Protein AF-A0A2P2MMW3-F1 (afdb_monomer)

pLDDT: mean 78.51, std 12.95, range [31.91, 96.19]

Mean predicted aligned error: 15.0 Å

InterPro domains:
  IPR058055 PA-PLA1 [PTHR23509] (2-255)

Structure (mmCIF, N/CA/C/O backbone):
data_AF-A0A2P2MMW3-F1
#
_entry.id   AF-A0A2P2MMW3-F1
#
loop_
_atom_site.group_PDB
_atom_site.id
_atom_site.type_symbol
_atom_site.label_atom_id
_atom_site.label_alt_id
_atom_site.label_comp_id
_atom_site.label_asym_id
_atom_site.label_entity_id
_atom_site.label_seq_id
_atom_site.pdbx_PDB_ins_code
_atom_site.Cartn_x
_atom_site.Cartn_y
_atom_site.Cartn_z
_atom_site.occupancy
_atom_site.B_iso_or_equiv
_atom_site.auth_seq_id
_atom_site.auth_comp_id
_atom_site.auth_asym_id
_atom_site.auth_atom_id
_atom_site.pdbx_PDB_model_num
ATOM 1 N N . MET A 1 1 ? 0.013 -10.131 -0.055 1.00 76.31 1 MET A N 1
ATOM 2 C CA . MET A 1 1 ? -0.363 -11.092 1.008 1.00 76.31 1 MET A CA 1
ATOM 3 C C . MET A 1 1 ? -1.844 -11.392 0.864 1.00 76.31 1 MET A C 1
ATOM 5 O O . MET A 1 1 ? -2.566 -10.510 0.422 1.00 76.31 1 MET A O 1
ATOM 9 N N . GLN A 1 2 ? -2.296 -12.584 1.228 1.00 83.12 2 GLN A N 1
ATOM 10 C CA . GLN A 1 2 ? -3.714 -12.923 1.328 1.00 83.12 2 GLN A CA 1
ATOM 11 C C . GLN A 1 2 ? -4.023 -13.318 2.766 1.00 83.12 2 GLN A C 1
ATOM 13 O O . GLN A 1 2 ? -3.202 -13.947 3.435 1.00 83.12 2 GLN A O 1
ATOM 18 N N . VAL A 1 3 ? -5.201 -12.920 3.242 1.00 86.62 3 VAL A N 1
ATOM 19 C CA . VAL A 1 3 ? -5.679 -13.244 4.585 1.00 86.62 3 VAL A CA 1
ATOM 20 C C . VAL A 1 3 ? -6.773 -14.298 4.472 1.00 86.62 3 VAL A C 1
ATOM 22 O O . VAL A 1 3 ? -7.822 -14.054 3.882 1.00 86.62 3 VAL A O 1
ATOM 25 N N . ASP A 1 4 ? -6.534 -15.468 5.055 1.00 85.94 4 ASP A N 1
ATOM 26 C CA . ASP A 1 4 ? -7.568 -16.467 5.306 1.00 85.94 4 ASP A CA 1
ATOM 27 C C . ASP A 1 4 ? -8.189 -16.170 6.675 1.00 85.94 4 ASP A C 1
ATOM 29 O O . ASP A 1 4 ? -7.574 -16.397 7.72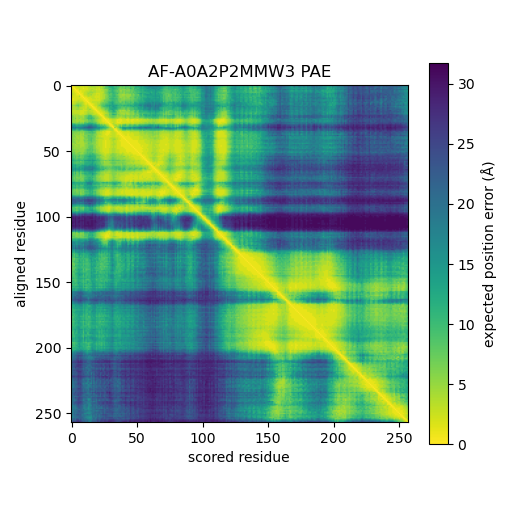0 1.00 85.94 4 ASP A O 1
ATOM 33 N N . LEU A 1 5 ? -9.405 -15.622 6.665 1.00 83.50 5 LEU A N 1
ATOM 34 C CA . LEU A 1 5 ? -10.135 -15.253 7.879 1.00 83.50 5 LEU A CA 1
ATOM 35 C C . LEU A 1 5 ? -10.601 -16.473 8.685 1.00 83.50 5 LEU A C 1
ATOM 37 O O . LEU A 1 5 ? -10.746 -16.370 9.902 1.00 83.50 5 LEU A O 1
ATOM 41 N N . VAL A 1 6 ? -10.807 -17.621 8.030 1.00 85.81 6 VAL A N 1
ATOM 42 C CA . VAL A 1 6 ? -11.245 -18.862 8.686 1.00 85.81 6 VAL A CA 1
ATOM 43 C C . VAL A 1 6 ? -10.070 -19.484 9.430 1.00 85.81 6 VAL A C 1
ATOM 45 O O . VAL A 1 6 ? -10.182 -19.806 10.611 1.00 85.81 6 VAL A O 1
ATOM 48 N N . LYS A 1 7 ? -8.913 -19.589 8.767 1.00 85.62 7 LYS A N 1
ATOM 49 C CA . LYS A 1 7 ? -7.673 -20.098 9.379 1.00 85.62 7 LYS A CA 1
ATOM 50 C C . LYS A 1 7 ? -6.944 -19.057 10.223 1.00 85.62 7 LYS A C 1
ATOM 52 O O . LYS A 1 7 ? -6.003 -19.407 10.926 1.00 85.62 7 LYS A O 1
ATOM 57 N N . ARG A 1 8 ? -7.363 -17.791 10.149 1.00 85.75 8 ARG A N 1
ATOM 58 C CA . ARG A 1 8 ? -6.738 -16.637 10.812 1.00 85.75 8 ARG A CA 1
ATOM 59 C C . ARG A 1 8 ? -5.249 -16.519 10.501 1.00 85.75 8 ARG A C 1
ATOM 61 O O . ARG A 1 8 ? -4.439 -16.227 11.381 1.00 85.75 8 ARG A O 1
ATOM 68 N N . HIS A 1 9 ? -4.886 -16.716 9.239 1.00 88.12 9 HIS A N 1
ATOM 69 C CA . HIS A 1 9 ? -3.505 -16.628 8.776 1.00 88.12 9 HIS A CA 1
ATOM 70 C C . HIS A 1 9 ? -3.385 -15.675 7.592 1.00 88.12 9 HIS A C 1
ATOM 72 O O . HIS A 1 9 ? -4.220 -15.653 6.693 1.00 88.12 9 HIS A O 1
ATOM 78 N N . CYS A 1 10 ? -2.313 -14.895 7.603 1.00 87.88 10 CYS A N 1
ATOM 79 C CA . CYS A 1 10 ? -1.875 -14.037 6.522 1.00 87.88 10 CYS A CA 1
ATOM 80 C C . CYS A 1 10 ? -0.640 -14.676 5.889 1.00 87.88 10 CYS A C 1
ATOM 82 O O . CYS A 1 10 ? 0.339 -14.942 6.587 1.00 87.88 10 CYS A O 1
ATOM 84 N N . PHE A 1 11 ? -0.683 -14.938 4.589 1.00 88.81 11 PHE A N 1
ATOM 85 C CA . PHE A 1 11 ? 0.401 -15.603 3.871 1.00 88.81 11 PHE A CA 1
ATOM 86 C C . PHE A 1 11 ? 0.762 -14.850 2.586 1.00 88.81 11 PHE A C 1
ATOM 88 O O . PHE A 1 11 ? -0.089 -14.174 1.990 1.00 88.81 11 PHE A O 1
ATOM 95 N N . PRO A 1 12 ? 2.031 -14.894 2.160 1.00 85.88 12 PRO A N 1
ATOM 96 C CA . PRO A 1 12 ? 2.439 -14.289 0.904 1.00 85.88 12 PRO A CA 1
ATOM 97 C C . PRO A 1 12 ? 1.925 -15.125 -0.273 1.00 85.88 12 PRO A C 1
ATOM 99 O O . PRO A 1 12 ? 1.955 -16.349 -0.245 1.00 85.88 12 PRO A O 1
ATOM 102 N N . VAL A 1 13 ? 1.397 -14.444 -1.293 1.00 84.56 13 VAL A N 1
ATOM 103 C CA . VAL A 1 13 ? 0.823 -15.084 -2.494 1.00 84.56 13 VAL A CA 1
ATOM 104 C C . VAL A 1 13 ? 1.832 -15.100 -3.635 1.00 84.56 13 VAL A C 1
ATOM 106 O O . VAL A 1 13 ? 1.921 -16.070 -4.374 1.00 84.56 13 VAL A O 1
ATOM 109 N N . TYR A 1 14 ? 2.594 -14.015 -3.769 1.00 76.94 14 TYR A N 1
ATOM 110 C CA . TYR A 1 14 ? 3.472 -13.780 -4.915 1.00 76.94 14 TYR A CA 1
ATOM 111 C C . TYR A 1 14 ? 4.954 -14.032 -4.610 1.00 76.94 14 TYR A C 1
ATOM 113 O O . TYR A 1 14 ? 5.784 -13.927 -5.502 1.00 76.94 14 TYR A O 1
ATOM 121 N N . TRP A 1 15 ? 5.303 -14.346 -3.360 1.00 83.56 15 TRP A N 1
ATOM 122 C CA . TRP A 1 15 ? 6.671 -14.656 -2.948 1.00 83.56 15 TRP A CA 1
ATOM 123 C C . TRP A 1 15 ? 6.675 -15.696 -1.830 1.00 83.56 15 TRP A C 1
ATOM 125 O O . TRP A 1 15 ? 5.683 -15.873 -1.124 1.00 83.56 15 TRP A O 1
ATOM 135 N N . SER A 1 16 ? 7.805 -16.372 -1.645 1.00 84.62 16 SER A N 1
ATOM 136 C CA . SER A 1 16 ? 8.001 -17.284 -0.519 1.00 84.62 16 SER A CA 1
ATOM 137 C C . SER A 1 16 ? 8.209 -16.494 0.770 1.00 84.62 16 SER A C 1
ATOM 139 O O . SER A 1 16 ? 9.047 -15.596 0.831 1.00 84.62 16 SER A O 1
ATOM 141 N N . GLY A 1 17 ? 7.476 -16.836 1.823 1.00 84.69 17 GLY A N 1
ATOM 142 C CA . GLY A 1 17 ? 7.645 -16.223 3.135 1.00 84.69 17 GLY A CA 1
ATOM 143 C C . GLY A 1 17 ? 6.769 -16.883 4.190 1.00 84.69 17 GLY A C 1
ATOM 144 O O . GLY A 1 17 ? 5.954 -17.752 3.887 1.00 84.69 17 GLY A O 1
ATOM 145 N N . GLU A 1 18 ? 6.962 -16.480 5.441 1.00 85.62 18 GLU A N 1
ATOM 146 C CA . GLU A 1 18 ? 6.281 -17.094 6.577 1.00 85.62 18 GLU A CA 1
ATOM 147 C C . GLU A 1 18 ? 4.809 -16.683 6.682 1.00 85.62 18 GLU A C 1
ATOM 149 O O . GLU A 1 18 ? 4.434 -15.526 6.460 1.00 85.62 18 GLU A O 1
ATOM 154 N N . ASN A 1 19 ? 3.986 -17.638 7.117 1.00 86.00 19 ASN A N 1
ATOM 155 C CA . ASN A 1 19 ? 2.599 -17.386 7.477 1.00 86.00 19 ASN A CA 1
ATOM 156 C C . ASN A 1 19 ? 2.555 -16.656 8.818 1.00 86.00 19 ASN A C 1
ATOM 158 O O . ASN A 1 19 ? 3.035 -17.155 9.834 1.00 86.00 19 ASN A O 1
ATOM 162 N N . ARG A 1 20 ? 1.932 -15.481 8.834 1.00 85.00 20 ARG A N 1
ATOM 163 C CA . ARG A 1 20 ? 1.721 -14.693 10.047 1.00 85.00 20 ARG A CA 1
ATOM 164 C C . ARG A 1 20 ? 0.314 -14.917 10.570 1.00 85.00 20 ARG A C 1
ATOM 166 O O . ARG A 1 20 ? -0.636 -15.031 9.798 1.00 85.00 20 ARG A O 1
ATOM 173 N N . ARG A 1 21 ? 0.149 -14.935 11.891 1.00 82.25 21 ARG A N 1
ATOM 174 C CA . ARG A 1 21 ? -1.182 -14.987 12.501 1.00 82.25 21 ARG A CA 1
ATOM 175 C C . ARG A 1 21 ? -1.923 -13.672 12.259 1.00 82.25 21 ARG A C 1
ATOM 177 O O . ARG A 1 21 ? -1.394 -12.602 12.545 1.00 82.25 21 ARG A O 1
ATOM 184 N N . ALA A 1 22 ? -3.151 -13.765 11.762 1.00 82.44 22 ALA A N 1
ATOM 185 C CA . ALA A 1 22 ? -4.086 -12.653 11.726 1.00 82.44 22 ALA A CA 1
ATOM 186 C C . ALA A 1 22 ? -4.791 -12.564 13.087 1.00 82.44 22 ALA A C 1
ATOM 188 O O . ALA A 1 22 ? -5.312 -13.559 13.597 1.00 82.44 22 ALA A O 1
ATOM 189 N N . LEU A 1 23 ? -4.779 -11.378 13.691 1.00 76.69 23 LEU A N 1
ATOM 190 C CA . LEU A 1 23 ? -5.406 -11.106 14.984 1.00 76.69 23 LEU A CA 1
ATOM 191 C C . LEU A 1 23 ? -6.555 -10.121 14.806 1.00 76.69 23 LEU A C 1
ATOM 193 O O . LEU A 1 23 ? -6.510 -9.242 13.945 1.00 76.69 23 LEU A O 1
ATOM 197 N N . ARG A 1 24 ? -7.580 -10.254 15.647 1.00 78.19 24 ARG A N 1
ATOM 198 C CA . ARG A 1 24 ? -8.745 -9.375 15.622 1.00 78.19 24 ARG A CA 1
ATOM 199 C C . ARG A 1 24 ? -8.529 -8.180 16.555 1.00 78.19 24 ARG A C 1
ATOM 201 O O . ARG A 1 24 ? -8.594 -8.316 17.773 1.00 78.19 24 ARG A O 1
ATOM 208 N N . GLY A 1 25 ? -8.252 -7.006 15.990 1.00 80.06 25 GLY A N 1
ATOM 209 C CA . GLY A 1 25 ? -7.980 -5.776 16.744 1.00 80.06 25 GLY A CA 1
ATOM 210 C C . GLY A 1 25 ? -9.248 -5.043 17.188 1.00 80.06 25 GLY A C 1
ATOM 211 O O . GLY A 1 25 ? -9.609 -4.040 16.587 1.00 80.06 25 GLY A O 1
ATOM 212 N N . HIS A 1 26 ? -9.942 -5.533 18.219 1.00 82.94 26 HIS A N 1
ATOM 213 C CA . HIS A 1 26 ? -11.124 -4.837 18.762 1.00 82.94 26 HIS A CA 1
ATOM 214 C C . HIS A 1 26 ? -10.823 -3.914 19.941 1.00 82.94 26 HIS A C 1
ATOM 216 O O . HIS A 1 26 ? -11.545 -2.945 20.156 1.00 82.94 26 HIS A O 1
ATOM 222 N N . TRP A 1 27 ? -9.786 -4.228 20.715 1.00 87.06 27 TRP A N 1
ATOM 223 C CA . TRP A 1 27 ? -9.385 -3.473 21.895 1.00 87.06 27 TRP A CA 1
ATOM 224 C C . TRP A 1 27 ? -7.913 -3.111 21.793 1.00 87.06 27 TRP A C 1
ATOM 226 O O . TRP A 1 27 ? -7.081 -3.958 21.463 1.00 87.06 27 TRP A O 1
ATOM 236 N N . PHE A 1 28 ? -7.606 -1.855 22.093 1.00 86.56 28 PHE A N 1
ATOM 237 C CA . PHE A 1 28 ? -6.275 -1.284 21.966 1.00 86.56 28 PHE A CA 1
ATOM 238 C C . PHE A 1 28 ? -5.815 -0.697 23.295 1.00 86.56 28 PHE A C 1
ATOM 240 O O . PHE A 1 28 ? -6.609 -0.127 24.043 1.00 86.56 28 PHE A O 1
ATOM 247 N N . ALA A 1 29 ? -4.520 -0.813 23.562 1.00 86.00 29 ALA A N 1
ATOM 248 C CA . ALA A 1 29 ? -3.841 -0.233 24.709 1.00 86.00 29 ALA A CA 1
ATOM 249 C C . ALA A 1 29 ? -2.927 0.909 24.261 1.00 86.00 29 ALA A C 1
ATOM 251 O O . ALA A 1 29 ? -2.154 0.759 23.312 1.00 86.00 29 ALA A O 1
ATOM 252 N N . ARG A 1 30 ? -2.987 2.039 24.968 1.00 82.38 30 ARG A N 1
ATOM 253 C CA . ARG A 1 30 ? -2.123 3.195 24.717 1.00 82.38 30 ARG A CA 1
ATOM 254 C C . ARG A 1 30 ? -0.765 2.989 25.389 1.00 82.38 30 ARG A C 1
ATOM 256 O O . ARG A 1 30 ? -0.657 3.129 26.606 1.00 82.38 30 ARG A O 1
ATOM 263 N N . LYS A 1 31 ? 0.275 2.666 24.616 1.00 73.75 31 LYS A N 1
ATOM 264 C CA . LYS A 1 31 ? 1.637 2.438 25.134 1.00 73.75 31 LYS A CA 1
ATOM 265 C C . LYS A 1 31 ? 2.544 3.614 24.763 1.00 73.75 31 LYS A C 1
ATOM 267 O O . LYS A 1 31 ? 2.679 3.937 23.594 1.00 73.75 31 LYS A O 1
ATOM 272 N N . GLY A 1 32 ? 3.192 4.241 25.749 1.00 61.97 32 GLY A N 1
ATOM 273 C CA . GLY A 1 32 ? 4.300 5.178 25.495 1.00 61.97 32 GLY A CA 1
ATOM 274 C C . GLY A 1 32 ? 3.942 6.512 24.821 1.00 61.97 32 GLY A C 1
ATOM 275 O O . GLY A 1 32 ? 4.828 7.148 24.267 1.00 61.97 32 GLY A O 1
ATOM 276 N N . GLY A 1 33 ? 2.684 6.962 24.875 1.00 67.12 33 GLY A N 1
ATOM 277 C CA . GLY A 1 33 ? 2.304 8.312 24.440 1.00 67.12 33 GLY A CA 1
ATOM 278 C C . GLY A 1 33 ? 1.249 8.343 23.340 1.00 67.12 33 GLY A C 1
ATOM 279 O O . GLY A 1 33 ? 0.107 8.683 23.637 1.00 67.12 33 GLY A O 1
ATOM 280 N N . LEU A 1 34 ? 1.589 8.037 22.088 1.00 61.84 34 LEU A N 1
ATOM 281 C CA . LEU A 1 34 ? 0.679 8.221 20.939 1.00 61.84 34 LEU A CA 1
ATOM 282 C C . LEU A 1 34 ? 0.161 6.910 20.330 1.00 61.84 34 LEU A C 1
ATOM 284 O O . LEU A 1 34 ? -0.918 6.917 19.739 1.00 61.84 34 LEU A O 1
ATOM 288 N N . ASP A 1 35 ? 0.851 5.792 20.550 1.00 75.19 35 ASP A N 1
ATOM 289 C CA . ASP A 1 35 ? 0.557 4.555 19.828 1.00 75.19 35 ASP A CA 1
ATOM 290 C C . ASP A 1 35 ? -0.510 3.706 20.525 1.00 75.19 35 ASP A C 1
ATOM 292 O O . ASP A 1 35 ? -0.423 3.376 21.716 1.00 75.19 35 ASP A O 1
ATOM 296 N N . TRP A 1 36 ? -1.519 3.321 19.743 1.00 80.25 36 TRP A N 1
ATOM 297 C CA . TRP A 1 36 ? -2.546 2.358 20.120 1.00 80.25 36 TRP A CA 1
ATOM 298 C C . TRP A 1 36 ? -2.170 0.986 19.576 1.00 80.25 36 TRP A C 1
ATOM 300 O O . TRP A 1 36 ? -2.205 0.754 18.370 1.00 80.25 36 TRP A O 1
ATOM 310 N N . LEU A 1 37 ? -1.824 0.063 20.471 1.00 82.56 37 LEU A N 1
ATOM 311 C CA . LEU A 1 37 ? -1.445 -1.297 20.096 1.00 82.56 37 LEU A CA 1
ATOM 312 C C . LEU A 1 37 ? -2.597 -2.265 20.371 1.00 82.56 37 LEU A C 1
ATOM 314 O O . LEU A 1 37 ? -3.195 -2.187 21.449 1.00 82.56 37 LEU A O 1
ATOM 318 N N . PRO A 1 38 ? -2.919 -3.180 19.438 1.00 85.94 38 PRO A N 1
ATOM 319 C CA . PRO A 1 38 ? -3.959 -4.171 19.668 1.00 85.94 38 PRO A CA 1
ATOM 320 C C . PRO A 1 38 ? -3.576 -5.063 20.852 1.00 85.94 38 PRO A C 1
ATOM 322 O O . PRO A 1 38 ? -2.436 -5.522 20.969 1.00 85.94 38 PRO A O 1
ATOM 325 N N . LEU A 1 39 ? -4.536 -5.300 21.742 1.00 84.50 39 LEU A N 1
ATOM 326 C CA . LEU A 1 39 ? -4.364 -6.219 22.860 1.00 84.50 39 LEU A CA 1
ATOM 327 C C . LEU A 1 39 ? -4.279 -7.670 22.381 1.00 84.50 39 LEU A C 1
ATOM 329 O O . LEU A 1 39 ? -4.722 -8.023 21.286 1.00 84.50 39 LEU A O 1
ATOM 333 N N . ARG A 1 40 ? -3.753 -8.534 23.256 1.00 85.62 40 ARG A N 1
ATOM 334 C CA . ARG A 1 40 ? -3.870 -9.982 23.069 1.00 85.62 40 ARG A CA 1
ATOM 335 C C . ARG A 1 40 ? -5.347 -10.374 22.999 1.00 85.62 40 ARG A C 1
ATOM 337 O O . ARG A 1 40 ? -6.177 -9.834 23.727 1.00 85.62 40 ARG A O 1
ATOM 344 N N . GLU A 1 41 ? -5.650 -11.311 22.108 1.00 85.12 41 GLU A N 1
ATOM 345 C CA . GLU A 1 41 ? -7.023 -11.689 21.762 1.00 85.12 41 GLU A CA 1
ATOM 346 C C . GLU A 1 41 ? -7.811 -12.240 22.961 1.00 85.12 41 GLU A C 1
ATOM 348 O O . GLU A 1 41 ? -8.964 -11.875 23.141 1.00 85.12 41 GLU A O 1
ATOM 353 N N . ASP A 1 42 ? -7.171 -13.010 23.843 1.00 86.25 42 ASP A N 1
ATOM 354 C CA . ASP A 1 42 ? -7.777 -13.539 25.074 1.00 86.25 42 ASP A CA 1
ATOM 355 C C . ASP A 1 42 ? -8.206 -12.439 26.056 1.00 86.25 42 ASP A C 1
ATOM 357 O O . ASP A 1 42 ? -9.260 -12.530 26.685 1.00 86.25 42 ASP A O 1
ATOM 361 N N . VAL A 1 43 ? -7.408 -11.376 26.174 1.00 88.75 43 VAL A N 1
ATOM 362 C CA . VAL A 1 43 ? -7.752 -10.199 26.981 1.00 88.75 43 VAL A CA 1
ATOM 363 C C . VAL A 1 43 ? -8.844 -9.385 26.285 1.00 88.75 43 VAL A C 1
ATOM 365 O O . VAL A 1 43 ? -9.821 -8.983 26.916 1.00 88.75 43 VAL A O 1
ATOM 368 N N . ALA A 1 44 ? -8.710 -9.165 24.975 1.00 89.00 44 ALA A N 1
ATOM 369 C CA . ALA A 1 44 ? -9.667 -8.397 24.184 1.00 89.00 44 ALA A CA 1
ATOM 370 C C . ALA A 1 44 ? -11.067 -9.039 24.150 1.00 89.00 44 ALA A C 1
ATOM 372 O O . ALA A 1 44 ? -12.060 -8.320 24.194 1.00 89.00 44 ALA A O 1
ATOM 373 N N . GLU A 1 45 ? -11.172 -10.370 24.101 1.00 89.44 45 GLU A N 1
ATOM 374 C CA . GLU A 1 45 ? -12.451 -11.097 24.121 1.00 89.44 45 GLU A CA 1
ATOM 375 C C . GLU A 1 45 ? -13.177 -10.973 25.466 1.00 89.44 45 GLU A C 1
ATOM 377 O O . GLU A 1 45 ? -14.399 -10.797 25.504 1.00 89.44 45 GLU A O 1
ATOM 382 N N . GLN A 1 46 ? -12.435 -10.999 26.575 1.00 91.62 46 GLN A N 1
ATOM 383 C CA . GLN A 1 46 ? -13.002 -10.786 27.909 1.00 91.62 46 GLN A CA 1
ATOM 384 C C . GLN A 1 46 ? -13.509 -9.351 28.076 1.00 91.62 46 GLN A C 1
ATOM 386 O O . GLN A 1 46 ? -14.633 -9.141 28.537 1.00 91.62 46 GLN A O 1
ATOM 391 N N . LEU A 1 47 ? -12.725 -8.367 27.623 1.00 89.88 47 LEU A N 1
ATOM 392 C CA . LEU A 1 47 ? -13.139 -6.962 27.585 1.00 89.88 47 LEU A CA 1
ATOM 393 C C . LEU A 1 47 ? -14.366 -6.745 26.689 1.00 89.88 47 LEU A C 1
ATOM 395 O O . LEU A 1 47 ? -15.271 -5.997 27.049 1.00 89.88 47 LEU A O 1
ATOM 399 N N . GLU A 1 48 ? -14.436 -7.423 25.543 1.00 89.69 48 GLU A N 1
ATOM 400 C CA . GLU A 1 48 ? -15.581 -7.338 24.634 1.00 89.69 48 GLU A CA 1
ATOM 401 C C . GLU A 1 48 ? -16.846 -7.954 25.243 1.00 89.69 48 GLU A C 1
ATOM 403 O O . GLU A 1 48 ? -17.931 -7.388 25.117 1.00 89.69 48 GLU A O 1
ATOM 408 N N . THR A 1 49 ? -16.720 -9.084 25.939 1.00 90.69 49 THR A N 1
ATOM 409 C CA . THR A 1 49 ? -17.841 -9.736 26.636 1.00 90.69 49 THR A CA 1
ATOM 410 C C . THR A 1 49 ? -18.400 -8.828 27.726 1.00 90.69 49 THR A C 1
ATOM 412 O O . THR A 1 49 ? -19.605 -8.580 27.795 1.00 90.69 49 THR A O 1
ATOM 415 N N . ALA A 1 50 ? -17.507 -8.264 28.533 1.00 89.38 50 ALA A N 1
ATOM 416 C CA . ALA A 1 50 ? -17.835 -7.279 29.544 1.00 89.38 50 ALA A CA 1
ATOM 417 C C . ALA A 1 50 ? -18.543 -6.047 28.977 1.00 89.38 50 ALA A C 1
ATOM 419 O O . ALA A 1 50 ? -19.584 -5.622 29.484 1.00 89.38 50 ALA A O 1
ATOM 420 N N . TYR A 1 51 ? -17.998 -5.499 27.897 1.00 86.31 51 TYR A N 1
ATOM 421 C CA . TYR A 1 51 ? -18.559 -4.344 27.221 1.00 86.31 51 TYR A CA 1
ATOM 422 C C . TYR A 1 51 ? -19.970 -4.620 26.695 1.00 86.31 51 TYR A C 1
ATOM 424 O O . TYR A 1 51 ? -20.888 -3.852 26.966 1.00 86.31 51 TYR A O 1
ATOM 432 N N . ARG A 1 52 ? -20.183 -5.761 26.032 1.00 88.06 52 ARG A N 1
ATOM 433 C CA . ARG A 1 52 ? -21.513 -6.177 25.554 1.00 88.06 52 ARG A CA 1
ATOM 434 C C . ARG A 1 52 ? -22.518 -6.386 26.684 1.00 88.06 52 ARG A C 1
ATOM 436 O O . ARG A 1 52 ? -23.709 -6.205 26.470 1.00 88.06 52 ARG A O 1
ATOM 443 N N . SER A 1 53 ? -22.044 -6.739 27.879 1.00 88.88 53 SER A N 1
ATOM 444 C CA . SER A 1 53 ? -22.875 -6.844 29.084 1.00 88.88 53 SER A CA 1
ATOM 445 C C . SER A 1 53 ? -23.156 -5.502 29.776 1.00 88.88 53 SER A C 1
ATOM 447 O O . SER A 1 53 ? -23.777 -5.491 30.838 1.00 88.88 53 SER A O 1
ATOM 449 N N . GLN A 1 54 ? -22.696 -4.387 29.194 1.00 86.50 54 GLN A N 1
ATOM 450 C CA . GLN A 1 54 ? -22.847 -3.029 29.720 1.00 86.50 54 GLN A CA 1
ATOM 451 C C . GLN A 1 54 ? -22.296 -2.881 31.146 1.00 86.50 54 GLN A C 1
ATOM 453 O O . GLN A 1 54 ? -22.942 -2.352 32.052 1.00 86.50 54 GLN A O 1
ATOM 458 N N . VAL A 1 55 ? -21.075 -3.380 31.358 1.00 86.31 55 VAL A N 1
ATOM 459 C CA . VAL A 1 55 ? -20.435 -3.465 32.681 1.00 86.31 55 VAL A CA 1
ATOM 460 C C . VAL A 1 55 ? -20.373 -2.134 33.445 1.00 86.31 55 VAL A C 1
ATOM 462 O O . VAL A 1 55 ? -20.419 -2.133 34.674 1.00 86.31 55 VAL A O 1
ATOM 465 N N . TRP A 1 56 ? -20.355 -0.993 32.750 1.00 84.06 56 TRP A N 1
ATOM 466 C CA . TRP A 1 56 ? -20.387 0.349 33.350 1.00 84.06 56 TRP A CA 1
ATOM 467 C C . TRP A 1 56 ? -21.670 0.650 34.150 1.00 84.06 56 TRP A C 1
ATOM 469 O O . TRP A 1 56 ? -21.676 1.555 34.985 1.00 84.06 56 TRP A O 1
ATOM 479 N N . HIS A 1 57 ? -22.746 -0.127 33.988 1.00 84.06 57 HIS A N 1
ATOM 480 C CA . HIS A 1 57 ? -23.923 -0.036 34.862 1.00 84.06 57 HIS A CA 1
ATOM 481 C C . HIS A 1 57 ? -23.705 -0.656 36.252 1.00 84.06 57 HIS A C 1
ATOM 483 O O . HIS A 1 57 ? -24.510 -0.438 37.151 1.00 84.06 57 HIS A O 1
ATOM 489 N N . ARG A 1 58 ? -22.615 -1.408 36.458 1.00 85.50 58 ARG A N 1
ATOM 490 C CA . ARG A 1 58 ? -22.286 -2.103 37.717 1.00 85.50 58 ARG A CA 1
ATOM 491 C C . ARG A 1 58 ? -21.097 -1.466 38.447 1.00 85.50 58 ARG A C 1
ATOM 493 O O . ARG A 1 58 ? -20.342 -2.161 39.125 1.00 85.50 58 ARG A O 1
ATOM 500 N N . ARG A 1 59 ? -20.888 -0.158 38.269 1.00 85.69 59 ARG A N 1
ATOM 501 C CA . ARG A 1 59 ? -19.790 0.588 38.904 1.00 85.69 59 ARG A CA 1
ATOM 502 C C . ARG A 1 59 ? -19.955 0.620 40.423 1.00 85.69 59 ARG A C 1
ATOM 504 O O . ARG A 1 59 ? -21.048 0.843 40.938 1.00 85.69 59 ARG A O 1
ATOM 511 N N . THR A 1 60 ? -18.848 0.424 41.127 1.00 86.50 60 THR A N 1
ATOM 512 C CA . THR A 1 60 ? -18.756 0.510 42.587 1.00 86.50 60 THR A CA 1
ATOM 513 C C . THR A 1 60 ? -17.463 1.221 42.978 1.00 86.50 60 THR A C 1
ATOM 515 O O . THR A 1 60 ? -16.570 1.416 42.149 1.00 86.50 60 THR A O 1
ATOM 518 N N . PHE A 1 61 ? -17.344 1.637 44.240 1.00 85.38 61 PHE A N 1
ATOM 519 C CA . PHE A 1 61 ? -16.074 2.151 44.748 1.00 85.38 61 PHE A CA 1
ATOM 520 C C . PHE A 1 61 ? -15.051 1.019 44.838 1.00 85.38 61 PHE A C 1
ATOM 522 O O . PHE A 1 61 ? -15.242 0.044 45.565 1.00 85.38 61 PHE A O 1
ATOM 529 N N . GLN A 1 62 ? -13.971 1.159 44.076 1.00 83.00 62 GLN A N 1
ATOM 530 C CA . GLN A 1 62 ? -12.858 0.220 44.058 1.00 83.00 62 GLN A CA 1
ATOM 531 C C . GLN A 1 62 ? -11.849 0.548 45.160 1.00 83.00 62 GLN A C 1
ATOM 533 O O . GLN A 1 62 ? -11.789 1.672 45.657 1.00 83.00 62 GLN A O 1
ATOM 538 N N . GLN A 1 63 ? -10.985 -0.415 45.492 1.00 74.62 63 GLN A N 1
ATOM 539 C CA . GLN A 1 63 ? -9.883 -0.212 46.448 1.00 74.62 63 GLN A CA 1
ATOM 540 C C . GLN A 1 63 ? -8.909 0.896 46.009 1.00 74.62 63 GLN A C 1
ATOM 542 O O . GLN A 1 63 ? -8.250 1.506 46.842 1.00 74.62 63 GLN A O 1
ATOM 547 N N . SER A 1 64 ? -8.856 1.192 44.707 1.00 67.44 64 SER A N 1
ATOM 548 C CA . SER A 1 64 ? -8.099 2.309 44.134 1.00 67.44 64 SER A CA 1
ATOM 549 C C . SER A 1 64 ? -8.708 3.692 44.412 1.00 67.44 64 SER A C 1
ATOM 551 O O . SER A 1 64 ? -8.121 4.696 44.022 1.00 67.44 64 SER A O 1
ATOM 553 N N . GLY A 1 65 ? -9.888 3.769 45.039 1.00 76.25 65 GLY A N 1
ATOM 554 C CA . GLY A 1 65 ? -10.629 5.013 45.274 1.00 76.25 65 GLY A CA 1
ATOM 555 C C . GLY A 1 65 ? -11.446 5.499 44.071 1.00 76.25 65 GLY A C 1
ATOM 556 O O . GLY A 1 65 ? -12.170 6.486 44.182 1.00 76.25 65 GLY A O 1
ATOM 557 N N . LEU A 1 66 ? -11.369 4.806 42.931 1.00 77.69 66 LEU A N 1
ATOM 558 C CA . LEU A 1 66 ? -12.133 5.134 41.729 1.00 77.69 66 LEU A CA 1
ATOM 559 C C . LEU A 1 66 ? -13.535 4.518 41.777 1.00 77.69 66 LEU A C 1
ATOM 561 O O . LEU A 1 66 ? -13.705 3.359 42.163 1.00 77.69 66 LEU A O 1
ATOM 565 N N . PHE A 1 67 ? -14.533 5.273 41.318 1.00 81.75 67 PHE A N 1
ATOM 566 C CA . PHE A 1 67 ? -15.870 4.746 41.055 1.00 81.75 67 PHE A CA 1
ATOM 567 C C . PHE A 1 67 ? -15.891 4.100 39.666 1.00 81.75 67 PHE A C 1
ATOM 569 O O . PHE A 1 67 ? -15.994 4.779 38.644 1.00 81.75 67 PHE A O 1
ATOM 576 N N . ALA A 1 68 ? -15.713 2.781 39.624 1.00 86.12 68 ALA A N 1
ATOM 577 C CA . ALA A 1 68 ? -15.500 2.036 38.389 1.00 86.12 68 ALA A CA 1
ATOM 578 C C . ALA A 1 68 ? -16.059 0.614 38.492 1.00 86.12 68 ALA A C 1
ATOM 580 O O . ALA A 1 68 ? -16.222 0.064 39.582 1.00 86.12 68 ALA A O 1
ATOM 581 N N . ALA A 1 69 ? -16.336 -0.004 37.346 1.00 88.38 69 ALA A N 1
ATOM 582 C CA . ALA A 1 69 ? -16.679 -1.416 37.290 1.00 88.38 69 ALA A CA 1
ATOM 583 C C . ALA A 1 69 ? -15.391 -2.208 37.055 1.00 88.38 69 ALA A C 1
ATOM 585 O O . ALA A 1 69 ? -14.700 -1.984 36.057 1.00 88.38 69 ALA A O 1
ATOM 586 N N . ARG A 1 70 ? -15.050 -3.089 38.000 1.00 88.00 70 ARG A N 1
ATOM 587 C CA . ARG A 1 70 ? -13.859 -3.942 37.937 1.00 88.00 70 ARG A CA 1
ATOM 588 C C . ARG A 1 70 ? -14.184 -5.276 37.290 1.00 88.00 70 ARG A C 1
ATOM 590 O O . ARG A 1 70 ? -15.216 -5.877 37.576 1.00 88.00 70 ARG A O 1
ATOM 597 N N . ILE A 1 71 ? -13.263 -5.736 36.452 1.00 89.56 71 ILE A N 1
ATOM 598 C CA . ILE A 1 71 ? -13.311 -7.053 35.825 1.00 89.56 71 ILE A CA 1
ATOM 599 C C . ILE A 1 71 ? -11.951 -7.689 35.972 1.00 89.56 71 ILE A C 1
ATOM 601 O O . ILE A 1 71 ? -10.978 -7.202 35.399 1.00 89.56 71 ILE A O 1
ATOM 605 N N . ASP A 1 72 ? -11.898 -8.775 36.725 1.00 89.56 72 ASP A N 1
ATOM 606 C CA . ASP A 1 72 ? -10.697 -9.584 36.825 1.00 89.56 72 ASP A CA 1
ATOM 607 C C . ASP A 1 72 ? -10.545 -10.400 35.542 1.00 89.56 72 ASP A C 1
ATOM 609 O O . ASP A 1 72 ? -11.445 -11.140 35.135 1.00 89.56 72 ASP A O 1
ATOM 613 N N . LEU A 1 73 ? -9.415 -10.206 34.873 1.00 87.25 73 LEU A N 1
ATOM 614 C CA . LEU A 1 73 ? -9.113 -10.840 33.604 1.00 87.25 73 LEU A CA 1
ATOM 615 C C . LEU A 1 73 ? -8.414 -12.166 33.880 1.00 87.25 73 LEU A C 1
ATOM 617 O O . LEU A 1 73 ? -7.391 -12.236 34.559 1.00 87.25 73 LEU A O 1
ATOM 621 N N . GLN A 1 74 ? -8.972 -13.231 33.328 1.00 85.56 74 GLN A N 1
ATOM 622 C CA . GLN A 1 74 ? -8.406 -14.566 33.406 1.00 85.56 74 GLN A CA 1
ATOM 623 C C . GLN A 1 74 ? -7.261 -14.695 32.397 1.00 85.56 74 GLN A C 1
ATOM 625 O O . GLN A 1 74 ? -7.369 -14.236 31.258 1.00 85.56 74 GLN A O 1
ATOM 630 N N . GLY A 1 75 ? -6.158 -15.333 32.789 1.00 77.31 75 GLY A N 1
ATOM 631 C CA . GLY A 1 75 ? -5.036 -15.571 31.884 1.00 77.31 75 GLY A CA 1
ATOM 632 C C . GLY A 1 75 ? -3.708 -15.782 32.600 1.00 77.31 75 GLY A C 1
ATOM 633 O O . GLY A 1 75 ? -3.658 -16.078 33.790 1.00 77.31 75 GLY A O 1
ATOM 634 N N . SER A 1 76 ? -2.617 -15.622 31.850 1.00 67.31 76 SER A N 1
ATOM 635 C CA . SER A 1 76 ? -1.246 -15.833 32.334 1.00 67.31 76 SER A CA 1
ATOM 636 C C . SER A 1 76 ? -0.770 -14.784 33.341 1.00 67.31 76 SER A C 1
ATOM 638 O O . SER A 1 76 ? 0.184 -15.028 34.074 1.00 67.31 76 SER A O 1
ATOM 640 N N . THR A 1 77 ? -1.391 -13.604 33.357 1.00 76.62 77 THR A N 1
ATOM 641 C CA . THR A 1 77 ? -0.997 -12.493 34.227 1.00 76.62 77 THR A CA 1
ATOM 642 C C . THR A 1 77 ? -1.910 -12.461 35.447 1.00 76.62 77 THR A C 1
ATOM 644 O O . THR A 1 77 ? -3.057 -12.030 35.363 1.00 76.62 77 THR A O 1
ATOM 647 N N . LEU A 1 78 ? -1.397 -12.934 36.583 1.00 77.25 78 LEU A N 1
ATOM 648 C CA . LEU A 1 78 ? -2.102 -12.897 37.866 1.00 77.25 78 LEU A CA 1
ATOM 649 C C . LEU A 1 78 ? -2.397 -11.448 38.279 1.00 77.25 78 LEU A C 1
ATOM 651 O O . LEU A 1 78 ? -1.534 -10.582 38.166 1.00 77.25 78 LEU A O 1
ATOM 655 N N . GLY A 1 79 ? -3.614 -11.191 38.764 1.00 80.00 79 GLY A N 1
ATOM 656 C CA . GLY A 1 79 ? -4.032 -9.864 39.232 1.00 80.00 79 GLY A CA 1
ATOM 657 C C . GLY A 1 79 ? -4.313 -8.844 38.123 1.00 80.00 79 GLY A C 1
ATOM 658 O O . GLY A 1 79 ? -4.544 -7.670 38.423 1.00 80.00 79 GLY A O 1
ATOM 659 N N . LEU A 1 80 ? -4.289 -9.259 36.851 1.00 85.75 80 LEU A N 1
ATOM 660 C CA . LEU A 1 80 ? -4.687 -8.412 35.731 1.00 85.75 80 LEU A CA 1
ATOM 661 C C . LEU A 1 80 ? -6.188 -8.119 35.820 1.00 85.75 80 LEU A C 1
ATOM 663 O O . LEU A 1 80 ? -7.007 -9.033 35.866 1.00 85.75 80 LEU A O 1
ATOM 667 N N . HIS A 1 81 ? -6.557 -6.845 35.811 1.00 87.44 81 HIS A N 1
ATOM 668 C CA . HIS A 1 81 ? -7.950 -6.428 35.866 1.00 87.44 81 HIS A CA 1
ATOM 669 C C . HIS A 1 81 ? -8.188 -5.155 35.055 1.00 87.44 81 HIS A C 1
ATOM 671 O O . HIS A 1 81 ? -7.299 -4.323 34.866 1.00 87.44 81 HIS A O 1
ATOM 677 N N . ALA A 1 82 ? -9.412 -5.000 34.566 1.00 89.44 82 ALA A N 1
ATOM 678 C CA . ALA A 1 82 ? -9.856 -3.818 33.850 1.00 89.44 82 ALA A CA 1
ATOM 679 C C . ALA A 1 82 ? -10.814 -2.995 34.711 1.00 89.44 82 ALA A C 1
ATOM 681 O O . ALA A 1 82 ? -11.696 -3.547 35.368 1.00 89.44 82 ALA A O 1
ATOM 682 N N . LEU A 1 83 ? -10.647 -1.675 34.689 1.00 88.00 83 LEU A N 1
ATOM 683 C CA . LEU A 1 83 ? -11.528 -0.717 35.347 1.00 88.00 83 LEU A CA 1
ATOM 684 C C . LEU A 1 83 ? -12.255 0.109 34.290 1.00 88.00 83 LEU A C 1
ATOM 686 O O . LEU A 1 83 ? -11.617 0.848 33.543 1.00 88.00 83 LEU A O 1
ATOM 690 N N . PHE A 1 84 ? -13.578 -0.003 34.243 1.00 86.94 84 PHE A N 1
ATOM 691 C CA . PHE A 1 84 ? -14.436 0.783 33.358 1.00 86.94 84 PHE A CA 1
ATOM 692 C C . PHE A 1 84 ? -14.944 2.011 34.112 1.00 86.94 84 PHE A C 1
ATOM 694 O O . PHE A 1 84 ? -15.725 1.877 35.060 1.00 86.94 84 PHE A O 1
ATOM 701 N N . THR A 1 85 ? -14.470 3.192 33.711 1.00 81.38 85 THR A N 1
ATOM 702 C CA . THR A 1 85 ? -14.758 4.469 34.385 1.00 81.38 85 THR A CA 1
ATOM 703 C C . THR A 1 85 ? -15.800 5.312 33.654 1.00 81.38 85 THR A C 1
ATOM 705 O O . THR A 1 85 ? -16.416 6.168 34.283 1.00 81.38 85 THR A O 1
ATOM 708 N N . GLY A 1 86 ? -16.019 5.071 32.356 1.00 71.69 86 GLY A N 1
ATOM 709 C CA . GLY A 1 86 ? -16.995 5.809 31.548 1.00 71.69 86 GLY A CA 1
ATOM 710 C C . GLY A 1 86 ? -18.417 5.767 32.124 1.00 71.69 86 GLY A C 1
ATOM 711 O O . GLY A 1 86 ? -18.863 4.738 32.634 1.00 71.69 86 GLY A O 1
ATOM 712 N N . GLU A 1 87 ? -19.108 6.907 32.070 1.00 63.25 87 GLU A N 1
ATOM 713 C CA . GLU A 1 87 ? -20.518 7.055 32.461 1.00 63.25 87 GLU A CA 1
ATOM 714 C C . GLU A 1 87 ? -21.480 6.686 31.317 1.00 63.25 87 GLU A C 1
ATOM 716 O O . GLU A 1 87 ? -22.568 6.171 31.582 1.00 63.25 87 GLU A O 1
ATOM 721 N N . ASP A 1 88 ? -20.996 6.800 30.072 1.00 59.81 88 ASP A N 1
ATOM 722 C CA . ASP A 1 88 ? -21.750 6.652 28.822 1.00 59.81 88 ASP A CA 1
ATOM 723 C C . ASP A 1 88 ? -20.976 5.754 27.820 1.00 59.81 88 ASP A C 1
ATOM 725 O O . ASP A 1 88 ? -19.986 5.103 28.170 1.00 59.81 88 ASP A O 1
ATOM 729 N N . ASP A 1 89 ? -21.336 5.793 26.531 1.00 56.44 89 ASP A N 1
ATOM 730 C CA . ASP A 1 89 ? -20.567 5.241 25.395 1.00 56.44 89 ASP A CA 1
ATOM 731 C C . ASP A 1 89 ? -19.171 5.890 25.194 1.00 56.44 89 ASP A C 1
ATOM 733 O O . ASP A 1 89 ? -18.592 5.850 24.116 1.00 56.44 89 ASP A O 1
ATOM 737 N N . THR A 1 90 ? -18.574 6.507 26.213 1.00 57.62 90 THR A N 1
ATOM 738 C CA . THR A 1 90 ? -17.232 7.111 26.129 1.00 57.62 90 THR A CA 1
ATOM 739 C C . THR A 1 90 ? -16.102 6.077 26.205 1.00 57.62 90 THR A C 1
ATOM 741 O O . THR A 1 90 ? -14.941 6.410 25.973 1.00 57.62 90 THR A O 1
ATOM 744 N N . TRP A 1 91 ? -16.440 4.806 26.469 1.00 65.12 91 TRP A N 1
ATOM 745 C CA . TRP A 1 91 ? -15.575 3.616 26.370 1.00 65.12 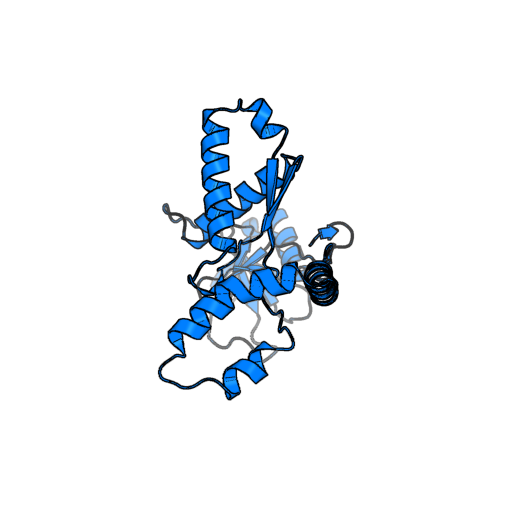91 TRP A CA 1
ATOM 746 C C . TRP A 1 91 ? -14.234 3.706 27.122 1.00 65.12 91 TRP A C 1
ATOM 748 O O . TRP A 1 91 ? -13.301 2.958 26.817 1.00 65.12 91 TRP A O 1
ATOM 758 N N . GLU A 1 92 ? -14.110 4.607 28.100 1.00 70.56 92 GLU A N 1
ATOM 759 C CA . GLU A 1 92 ? -12.875 4.773 28.861 1.00 70.56 92 GLU A CA 1
ATOM 760 C C . GLU A 1 92 ? -12.705 3.620 29.852 1.00 70.56 92 GLU A C 1
ATOM 762 O O . GLU A 1 92 ? -13.442 3.490 30.836 1.00 70.56 92 GLU A O 1
ATOM 767 N N . ALA A 1 93 ? -11.714 2.774 29.575 1.00 81.31 93 ALA A N 1
ATOM 768 C CA . ALA A 1 93 ? -11.304 1.689 30.447 1.00 81.31 93 ALA A CA 1
ATOM 769 C C . ALA A 1 93 ? -9.794 1.739 30.697 1.00 81.31 93 ALA A C 1
ATOM 771 O O . ALA A 1 93 ? -9.029 2.294 29.907 1.00 81.31 93 ALA A O 1
ATOM 772 N N . TRP A 1 94 ? -9.364 1.148 31.805 1.00 85.38 94 TRP A N 1
ATOM 773 C CA . TRP A 1 94 ? -7.972 1.130 32.242 1.00 85.38 94 TRP A CA 1
ATOM 774 C C . TRP A 1 94 ? -7.565 -0.296 32.583 1.00 85.38 94 TRP A C 1
ATOM 776 O O . TRP A 1 94 ? -8.249 -0.960 33.360 1.00 85.38 94 TRP A O 1
ATOM 786 N N . LEU A 1 95 ? -6.456 -0.764 32.019 1.00 85.50 95 LEU A N 1
ATOM 787 C CA . LEU A 1 95 ? -5.870 -2.063 32.335 1.00 85.50 95 LEU A CA 1
ATOM 788 C C . LEU A 1 95 ? -4.854 -1.909 33.466 1.00 85.50 95 LEU A C 1
ATOM 790 O O . LEU A 1 95 ? -3.916 -1.121 33.354 1.00 85.50 95 LEU A O 1
ATOM 794 N N . ASN A 1 96 ? -5.032 -2.671 34.537 1.00 82.38 96 ASN A N 1
ATOM 795 C CA . ASN A 1 96 ? -4.230 -2.610 35.753 1.00 82.38 96 ASN A CA 1
ATOM 796 C C . ASN A 1 96 ? -3.762 -4.014 36.153 1.00 82.38 96 ASN A C 1
ATOM 798 O O . ASN A 1 96 ? -4.366 -5.010 35.760 1.00 82.38 96 ASN A O 1
ATOM 802 N N . VAL A 1 97 ? -2.692 -4.092 36.943 1.00 79.56 97 VAL A N 1
ATOM 803 C CA . VAL A 1 97 ? -2.177 -5.341 37.520 1.00 79.56 97 VAL A CA 1
ATOM 804 C C . VAL A 1 97 ? -1.987 -5.125 39.017 1.00 79.56 97 VAL A C 1
ATOM 806 O O . VAL A 1 97 ? -1.359 -4.145 39.418 1.00 79.56 97 VAL A O 1
ATOM 809 N N . ASP A 1 98 ? -2.538 -6.015 39.842 1.00 70.12 98 ASP A N 1
ATOM 810 C CA . ASP A 1 98 ? -2.351 -5.962 41.292 1.00 70.12 98 ASP A CA 1
ATOM 811 C C . ASP A 1 98 ? -0.871 -6.208 41.651 1.00 70.12 98 ASP A C 1
ATOM 813 O O . ASP A 1 98 ? -0.247 -7.161 41.187 1.00 70.12 98 ASP A O 1
ATOM 817 N N . ALA A 1 99 ? -0.302 -5.365 42.518 1.00 56.81 99 ALA A N 1
ATOM 818 C CA . ALA A 1 99 ? 1.136 -5.304 42.823 1.00 56.81 99 ALA A CA 1
ATOM 819 C C . ALA A 1 99 ? 1.748 -6.552 43.511 1.00 56.81 99 ALA A C 1
ATOM 821 O O . ALA A 1 99 ? 2.917 -6.532 43.891 1.00 56.81 99 ALA A O 1
ATOM 822 N N . HIS A 1 100 ? 0.991 -7.638 43.692 1.00 51.28 100 HIS A N 1
ATOM 823 C CA . HIS A 1 100 ? 1.388 -8.792 44.510 1.00 51.28 100 HIS A CA 1
ATOM 824 C C . HIS A 1 100 ? 1.969 -9.978 43.718 1.00 51.28 100 HIS A C 1
ATOM 826 O O . HIS A 1 100 ? 2.262 -11.023 44.299 1.00 51.28 100 HIS A O 1
ATOM 832 N N . SER A 1 101 ? 2.181 -9.855 42.407 1.00 42.06 101 SER A N 1
ATOM 833 C CA . SER A 1 101 ? 2.939 -10.856 41.648 1.00 42.06 101 SER A CA 1
ATOM 834 C C . SER A 1 101 ? 3.633 -10.242 40.438 1.00 42.06 101 SER A C 1
ATOM 836 O O . SER A 1 101 ? 2.983 -9.716 39.545 1.00 42.06 101 SER A O 1
ATOM 838 N N . PHE A 1 102 ? 4.958 -10.396 40.421 1.00 38.38 102 PHE A N 1
ATOM 839 C CA . PHE A 1 102 ? 5.930 -9.997 39.395 1.00 38.38 102 PHE A CA 1
ATOM 840 C C . PHE A 1 102 ? 6.413 -8.539 39.417 1.00 38.38 102 PHE A C 1
ATOM 842 O O . PHE A 1 102 ? 5.843 -7.626 38.829 1.00 38.38 102 PHE A O 1
ATOM 849 N N . SER A 1 103 ? 7.588 -8.379 40.033 1.00 45.09 103 SER A N 1
ATOM 850 C CA . SER A 1 103 ? 8.562 -7.351 39.674 1.00 45.09 103 SER A CA 1
ATOM 851 C C . SER A 1 103 ? 9.143 -7.677 38.288 1.00 45.09 103 SER A C 1
ATOM 853 O O . SER A 1 103 ? 9.460 -8.837 38.022 1.00 45.09 103 SER A O 1
ATOM 855 N N . ASN A 1 104 ? 9.305 -6.645 37.453 1.00 38.34 104 ASN A N 1
ATOM 856 C CA . ASN A 1 104 ? 9.831 -6.620 36.075 1.00 38.34 104 ASN A CA 1
ATOM 857 C C . ASN A 1 104 ? 8.792 -6.748 34.945 1.00 38.34 104 ASN A C 1
ATOM 859 O O . ASN A 1 104 ? 8.749 -7.750 34.241 1.00 38.34 104 ASN A O 1
ATOM 863 N N . VAL A 1 105 ? 8.006 -5.686 34.731 1.00 35.12 105 VAL A N 1
ATOM 864 C CA . VAL A 1 105 ? 7.833 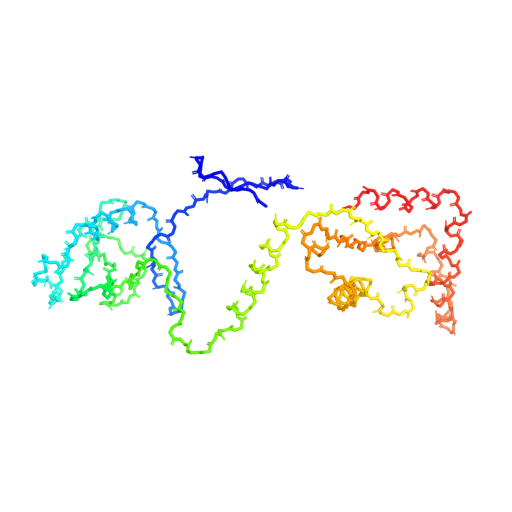-4.948 33.456 1.00 35.12 105 VAL A CA 1
ATOM 865 C C . VAL A 1 105 ? 6.762 -3.870 33.707 1.00 35.12 105 VAL A C 1
ATOM 867 O O . VAL A 1 105 ? 5.620 -4.186 34.010 1.00 35.12 105 VAL A O 1
ATOM 870 N N . ILE A 1 106 ? 7.155 -2.596 33.554 1.00 38.00 106 ILE A N 1
ATOM 871 C CA . ILE A 1 106 ? 6.387 -1.350 33.795 1.00 38.00 106 ILE A CA 1
ATOM 872 C C . ILE A 1 106 ? 6.398 -0.883 35.265 1.00 38.00 106 ILE A C 1
ATOM 874 O O . ILE A 1 106 ? 5.422 -0.984 35.998 1.00 38.00 106 ILE A O 1
ATOM 878 N N . GLY A 1 107 ? 7.530 -0.317 35.688 1.00 31.91 107 GLY A N 1
ATOM 879 C CA . GLY A 1 107 ? 7.594 0.515 36.887 1.00 31.91 107 GLY A CA 1
ATOM 880 C C . GLY A 1 107 ? 7.285 1.972 36.547 1.00 31.91 107 GLY A C 1
ATOM 881 O O . GLY A 1 107 ? 8.097 2.608 35.888 1.00 31.91 107 GLY A O 1
ATOM 882 N N . LEU A 1 108 ? 6.130 2.482 36.983 1.00 33.72 108 LEU A N 1
ATOM 883 C CA . LEU A 1 108 ? 5.926 3.835 37.528 1.00 33.72 108 LEU A CA 1
ATOM 884 C C . LEU A 1 108 ? 4.468 3.960 38.007 1.00 33.72 108 LEU A C 1
ATOM 886 O O . LEU A 1 108 ? 3.542 3.553 37.314 1.00 33.72 108 LEU A O 1
ATOM 890 N N . GLY A 1 109 ? 4.294 4.456 39.232 1.00 33.97 109 GLY A N 1
ATOM 891 C CA . GLY A 1 109 ? 3.073 4.353 40.031 1.00 33.97 109 GLY A CA 1
ATOM 892 C C . GLY A 1 109 ? 1.760 4.801 39.375 1.00 33.97 109 GLY A C 1
ATOM 893 O O . GLY A 1 109 ? 1.693 5.788 38.651 1.00 33.97 109 GLY A O 1
ATOM 894 N N . GLY A 1 110 ? 0.688 4.086 39.723 1.00 46.66 110 GLY A N 1
ATOM 895 C CA . GLY A 1 110 ? -0.684 4.601 39.769 1.00 46.66 110 GLY A CA 1
ATOM 896 C C . GLY A 1 110 ? -1.449 4.783 38.457 1.00 46.66 110 GLY A C 1
ATOM 897 O O . GLY A 1 110 ? -2.645 5.049 38.527 1.00 46.66 110 GLY A O 1
ATOM 898 N N . ILE A 1 111 ? -0.837 4.636 37.281 1.00 55.44 111 ILE A N 1
ATOM 899 C CA . ILE A 1 111 ? -1.535 4.896 36.014 1.00 55.44 111 ILE A CA 1
ATOM 900 C C . ILE A 1 111 ? -1.675 3.590 35.236 1.00 55.44 111 ILE A C 1
ATOM 902 O O . ILE A 1 111 ? -0.740 3.137 34.577 1.00 55.44 111 ILE A O 1
ATOM 906 N N . GLY A 1 112 ? -2.860 2.981 35.319 1.00 70.00 112 GLY A N 1
ATOM 907 C CA . GLY A 1 112 ? -3.247 1.878 34.445 1.00 70.00 112 GLY A CA 1
ATOM 908 C C . GLY A 1 112 ? -3.070 2.234 32.967 1.00 70.00 112 GLY A C 1
ATOM 909 O O . GLY A 1 112 ? -3.055 3.401 32.572 1.00 70.00 112 GLY A O 1
ATOM 910 N N . ILE A 1 113 ? -2.944 1.227 32.111 1.00 83.06 113 ILE A N 1
ATOM 911 C CA . ILE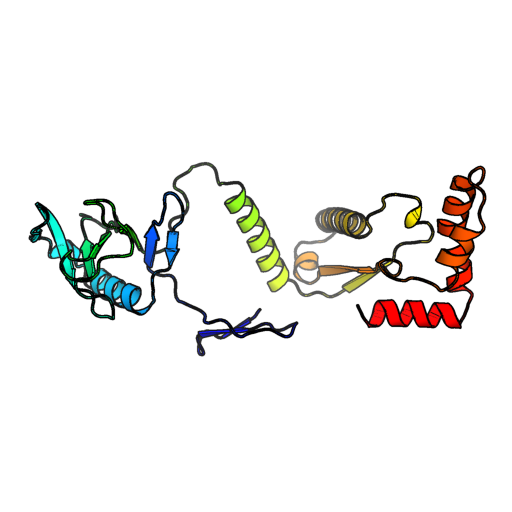 A 1 113 ? -2.831 1.449 30.669 1.00 83.06 113 ILE A CA 1
ATOM 912 C C . ILE A 1 113 ? -4.214 1.817 30.136 1.00 83.06 113 ILE A C 1
ATOM 914 O O . ILE A 1 113 ? -5.152 1.025 30.251 1.00 83.06 113 ILE A O 1
ATOM 918 N N . LYS A 1 114 ? -4.353 3.005 29.535 1.00 85.69 114 LYS A N 1
ATOM 919 C CA . LYS A 1 114 ? -5.625 3.426 28.936 1.00 85.69 114 LYS A CA 1
ATOM 920 C C . LYS A 1 114 ? -5.993 2.483 27.792 1.00 85.69 114 LYS A C 1
ATOM 922 O O . LYS A 1 114 ? -5.190 2.241 26.887 1.00 85.69 114 LYS A O 1
ATOM 927 N N . LEU A 1 115 ? -7.214 1.977 27.848 1.00 86.75 115 LEU A N 1
ATOM 928 C CA . LEU A 1 115 ? -7.820 1.112 26.855 1.00 86.75 115 LEU A CA 1
ATOM 929 C C . LEU A 1 115 ? -8.793 1.899 25.983 1.00 86.75 115 LEU A C 1
ATOM 931 O O . LEU A 1 115 ? -9.378 2.897 26.407 1.00 86.75 115 LEU A O 1
ATOM 935 N N . ARG A 1 116 ? -8.978 1.415 24.759 1.00 84.31 116 ARG A N 1
ATOM 936 C CA . ARG A 1 116 ? -9.975 1.914 23.818 1.00 84.31 116 ARG A CA 1
ATOM 937 C C . ARG A 1 116 ? -10.558 0.754 23.034 1.00 84.31 116 ARG A C 1
ATOM 939 O O . ARG A 1 116 ? -9.821 -0.114 22.562 1.00 84.31 116 ARG A O 1
ATOM 946 N N . ARG A 1 117 ? -11.879 0.769 22.877 1.00 83.88 117 ARG A N 1
ATOM 947 C CA . ARG A 1 117 ? -12.593 -0.135 21.983 1.00 83.88 117 ARG A CA 1
ATOM 948 C C . ARG A 1 117 ? -12.679 0.476 20.587 1.00 83.88 117 ARG A C 1
ATOM 950 O O . ARG A 1 117 ? -13.081 1.626 20.440 1.00 83.88 117 ARG A O 1
ATOM 957 N N . GLY A 1 118 ? -12.344 -0.315 19.576 1.00 74.94 118 GLY A N 1
ATOM 958 C CA . GLY A 1 118 ? -12.362 0.091 18.175 1.00 74.94 118 GLY A CA 1
ATOM 959 C C . GLY A 1 118 ? -11.281 1.108 17.807 1.00 74.94 118 GLY A C 1
ATOM 960 O O . GLY A 1 118 ? -10.480 1.551 18.632 1.00 74.94 118 GLY A O 1
ATOM 961 N N . TYR A 1 119 ? -11.271 1.468 16.529 1.00 65.12 119 TYR A N 1
ATOM 962 C CA . TYR A 1 119 ? -10.469 2.563 16.004 1.00 65.12 119 TYR A CA 1
ATOM 963 C C . TYR A 1 119 ? -11.288 3.855 16.093 1.00 65.12 119 TYR A C 1
ATOM 965 O O . TYR A 1 119 ? -12.406 3.916 15.587 1.00 65.12 119 TYR A O 1
ATOM 973 N N . SER A 1 120 ? -10.751 4.882 16.749 1.00 57.91 120 SER A N 1
ATOM 974 C CA . SER A 1 120 ? -11.282 6.246 16.650 1.00 57.91 120 SER A CA 1
ATOM 975 C C . SER A 1 120 ? -10.320 7.025 15.775 1.00 57.91 120 SER A C 1
ATOM 977 O O . SER A 1 120 ? -9.151 7.156 16.154 1.00 57.91 120 SER A O 1
ATOM 979 N N . ALA A 1 121 ? -10.813 7.536 14.644 1.00 55.97 121 ALA A N 1
ATOM 980 C CA . ALA A 1 121 ? -10.085 8.520 13.855 1.00 55.97 121 ALA A CA 1
ATOM 981 C C . ALA A 1 121 ? -9.639 9.663 14.775 1.00 55.97 121 ALA A C 1
ATOM 983 O O . ALA A 1 121 ? -10.314 9.973 15.768 1.00 55.97 121 ALA A O 1
ATOM 984 N N . SER A 1 122 ? -8.477 10.250 14.497 1.00 55.97 122 SER A N 1
ATOM 985 C CA . SER A 1 122 ? -8.002 11.363 15.306 1.00 55.97 122 SER A CA 1
ATOM 986 C C . SER A 1 122 ? -9.081 12.459 15.348 1.00 55.97 122 SER A C 1
ATOM 988 O O . SER A 1 122 ? -9.670 12.819 14.335 1.00 55.97 122 SER A O 1
ATOM 990 N N . HIS A 1 123 ? -9.381 13.005 16.532 1.00 56.88 123 HIS A N 1
ATOM 991 C CA . HIS A 1 123 ? -10.321 14.134 16.661 1.00 56.88 123 HIS A CA 1
ATOM 992 C C . HIS A 1 123 ? -9.729 15.452 16.117 1.00 56.88 123 HIS A C 1
ATOM 994 O O . HIS A 1 123 ? -10.281 16.529 16.339 1.00 56.88 123 HIS A O 1
ATOM 1000 N N . SER A 1 124 ? -8.576 15.385 15.443 1.00 60.81 124 SER A N 1
ATOM 1001 C CA . SER A 1 124 ? -7.973 16.518 14.761 1.00 60.81 124 SER A CA 1
ATOM 1002 C C . SER A 1 124 ? -8.796 16.826 13.518 1.00 60.81 124 SER A C 1
ATOM 1004 O O . SER A 1 124 ? -8.962 15.983 12.645 1.00 60.81 124 SER A O 1
ATOM 1006 N N . ALA A 1 125 ? -9.272 18.065 13.398 1.00 64.31 125 ALA A N 1
ATOM 1007 C CA . ALA A 1 125 ? -9.961 18.522 12.191 1.00 64.31 125 ALA A CA 1
ATOM 1008 C C . ALA A 1 125 ? -9.061 18.487 10.938 1.00 64.31 125 ALA A C 1
ATOM 1010 O O . ALA A 1 125 ? -9.562 18.590 9.820 1.00 64.31 125 ALA A O 1
ATOM 1011 N N . LYS A 1 126 ? -7.736 18.374 11.114 1.00 74.25 126 LYS A N 1
ATOM 1012 C CA . LYS A 1 126 ? -6.777 18.193 10.023 1.00 74.25 126 LYS A CA 1
ATOM 1013 C C . LYS A 1 126 ? -6.227 16.768 10.056 1.00 74.25 126 LYS A C 1
ATOM 1015 O O . LYS A 1 126 ? -5.626 16.420 11.079 1.00 74.25 126 LYS A O 1
ATOM 1020 N N . PRO A 1 127 ? -6.384 15.996 8.969 1.00 72.56 127 PRO A N 1
ATOM 1021 C CA . PRO A 1 127 ? -5.787 14.679 8.882 1.00 72.56 127 PRO A CA 1
ATOM 1022 C C . PRO A 1 127 ? -4.262 14.794 8.937 1.00 72.56 127 PRO A C 1
ATOM 1024 O O . PRO A 1 127 ? -3.678 15.748 8.408 1.00 72.56 127 PRO A O 1
ATOM 1027 N N . SER A 1 128 ? -3.619 13.846 9.611 1.00 80.12 128 SER A N 1
ATOM 1028 C CA . SER A 1 128 ? -2.161 13.760 9.640 1.00 80.12 128 SER A CA 1
ATOM 1029 C C . SER A 1 128 ? -1.611 13.421 8.248 1.00 80.12 128 SER A C 1
ATOM 1031 O O . SER A 1 128 ? -2.336 12.975 7.355 1.00 80.12 128 SER A O 1
ATOM 1033 N N . GLN A 1 129 ? -0.310 13.629 8.040 1.00 81.31 129 GLN A N 1
ATOM 1034 C CA . GLN A 1 129 ? 0.335 13.232 6.787 1.00 81.31 129 GLN A CA 1
ATOM 1035 C C . GLN A 1 129 ? 0.194 11.721 6.536 1.00 81.31 129 GLN A C 1
ATOM 1037 O O . GLN A 1 129 ? -0.048 11.315 5.400 1.00 81.31 129 GLN A O 1
ATOM 1042 N N . ASP A 1 130 ? 0.273 10.917 7.598 1.00 76.19 130 ASP A N 1
ATOM 1043 C CA . ASP A 1 130 ? 0.115 9.463 7.532 1.00 76.19 130 ASP A CA 1
ATOM 1044 C C . ASP A 1 130 ? -1.325 9.067 7.186 1.00 76.19 130 ASP A C 1
ATOM 1046 O O . ASP A 1 130 ? -1.530 8.216 6.327 1.00 76.19 130 ASP A O 1
ATOM 1050 N N . GLU A 1 131 ? -2.330 9.731 7.771 1.00 79.44 131 GLU A N 1
ATOM 1051 C CA . GLU A 1 131 ? -3.743 9.506 7.432 1.00 79.44 131 GLU A CA 1
ATOM 1052 C C . GLU A 1 131 ? -4.022 9.854 5.959 1.00 79.44 131 GLU A C 1
ATOM 1054 O O . GLU A 1 131 ? -4.736 9.125 5.273 1.00 79.44 131 GLU A O 1
ATOM 1059 N N . LEU A 1 132 ? -3.427 10.933 5.438 1.00 84.00 132 LEU A N 1
ATOM 1060 C CA . LEU A 1 132 ? -3.548 11.306 4.024 1.00 84.00 132 LEU A CA 1
ATOM 1061 C C . LEU A 1 132 ? -2.857 10.309 3.089 1.00 84.00 132 LEU A C 1
ATOM 1063 O O . LEU A 1 132 ? -3.374 10.025 2.008 1.00 84.00 132 LEU A O 1
ATOM 1067 N N . HIS A 1 133 ? -1.681 9.808 3.470 1.00 82.50 133 HIS A N 1
ATOM 1068 C CA . HIS A 1 133 ? -0.991 8.759 2.721 1.00 82.50 133 HIS A CA 1
ATOM 1069 C C . HIS A 1 133 ? -1.826 7.479 2.693 1.00 82.50 133 HIS A C 1
ATOM 1071 O O . HIS A 1 133 ? -2.090 6.954 1.614 1.00 82.50 133 HIS A O 1
ATOM 1077 N N . GLN A 1 134 ? -2.320 7.047 3.852 1.00 80.94 134 GLN A N 1
ATOM 1078 C CA . GLN A 1 134 ? -3.145 5.854 3.975 1.00 80.94 134 GLN A CA 1
ATOM 1079 C C . GLN A 1 134 ? -4.440 5.966 3.159 1.00 80.94 134 GLN A C 1
ATOM 1081 O O . GLN A 1 134 ? -4.762 5.057 2.404 1.00 80.94 134 GLN A O 1
ATOM 1086 N N . GLN A 1 135 ? -5.135 7.106 3.207 1.00 84.38 135 GLN A N 1
ATOM 1087 C CA . GLN A 1 135 ? -6.327 7.331 2.378 1.00 84.38 135 GLN A CA 1
ATOM 1088 C C . GLN A 1 135 ? -6.035 7.235 0.877 1.00 84.38 135 GLN A C 1
ATOM 1090 O O . GLN A 1 135 ? -6.865 6.735 0.121 1.00 84.38 135 GLN A O 1
ATOM 1095 N N . LYS A 1 136 ? -4.876 7.728 0.423 1.00 86.00 136 LYS A N 1
ATOM 1096 C CA . LYS A 1 136 ? -4.476 7.606 -0.985 1.00 86.00 136 LYS A CA 1
ATOM 1097 C C . LYS A 1 136 ? -4.191 6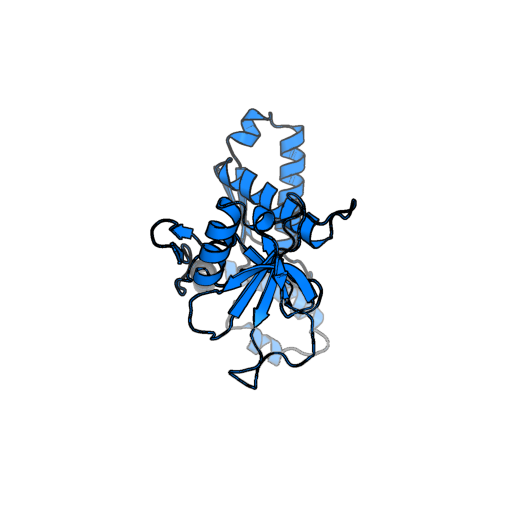.157 -1.370 1.00 86.00 136 LYS A C 1
ATOM 1099 O O . LYS A 1 136 ? -4.570 5.753 -2.466 1.00 86.00 136 LYS A O 1
ATOM 1104 N N . GLU A 1 137 ? -3.529 5.401 -0.499 1.00 83.94 137 GLU A N 1
ATOM 1105 C CA . GLU A 1 137 ? -3.255 3.976 -0.716 1.00 83.94 137 GLU A CA 1
ATOM 1106 C C . GLU A 1 137 ? -4.554 3.165 -0.764 1.00 83.94 137 GLU A C 1
ATOM 1108 O O . GLU A 1 137 ? -4.769 2.428 -1.720 1.00 83.94 137 GLU A O 1
ATOM 1113 N N . GLU A 1 138 ? -5.468 3.387 0.182 1.00 84.81 138 GLU A N 1
ATOM 1114 C CA . GLU A 1 138 ? -6.779 2.728 0.222 1.00 84.81 138 GLU A CA 1
ATOM 1115 C C . GLU A 1 138 ? -7.608 3.031 -1.035 1.00 84.81 138 GLU A C 1
ATOM 1117 O O . GLU A 1 138 ? -8.128 2.116 -1.669 1.00 84.81 138 GLU A O 1
ATOM 1122 N N . GLN A 1 139 ? -7.662 4.295 -1.475 1.00 86.25 139 GLN A N 1
ATOM 1123 C CA . GLN A 1 139 ? -8.348 4.666 -2.721 1.00 86.25 139 GLN A CA 1
ATOM 1124 C C . GLN A 1 139 ? -7.728 4.001 -3.958 1.00 86.25 139 GLN A C 1
ATOM 1126 O O . GLN A 1 139 ? -8.444 3.606 -4.882 1.00 86.25 139 GLN A O 1
ATOM 1131 N N . MET A 1 140 ? -6.397 3.890 -3.996 1.00 83.88 140 MET A N 1
ATOM 1132 C CA . MET A 1 140 ? -5.681 3.227 -5.085 1.00 83.88 140 MET A CA 1
ATOM 1133 C C . MET A 1 140 ? -5.976 1.724 -5.110 1.00 83.88 140 MET A C 1
ATOM 1135 O O . MET A 1 140 ? -6.215 1.170 -6.187 1.00 83.88 140 MET A O 1
ATOM 1139 N N . ASP A 1 141 ? -5.981 1.076 -3.946 1.00 81.94 141 ASP A N 1
ATOM 1140 C CA . ASP A 1 141 ? -6.273 -0.349 -3.792 1.00 81.94 141 ASP A CA 1
ATOM 1141 C C . ASP A 1 141 ? -7.724 -0.663 -4.169 1.00 81.94 141 ASP A C 1
ATOM 1143 O O . ASP A 1 141 ? -7.970 -1.580 -4.961 1.00 81.94 141 ASP A O 1
ATOM 1147 N N . ASP A 1 142 ? -8.675 0.147 -3.701 1.00 86.62 142 ASP A N 1
ATOM 1148 C CA . ASP A 1 142 ? -10.087 0.038 -4.064 1.00 86.62 142 ASP A CA 1
ATOM 1149 C C . ASP A 1 142 ? -10.267 0.131 -5.581 1.00 86.62 142 ASP A C 1
ATOM 1151 O O . ASP A 1 142 ? -10.877 -0.752 -6.193 1.00 86.62 142 ASP A O 1
ATOM 1155 N N . TYR A 1 143 ? -9.669 1.142 -6.215 1.00 86.56 143 TYR A N 1
ATOM 1156 C CA . TYR A 1 143 ? -9.688 1.285 -7.669 1.00 86.56 143 TYR A CA 1
ATOM 1157 C C . TYR A 1 143 ? -9.069 0.069 -8.379 1.00 86.56 143 TYR A C 1
ATOM 1159 O O . TYR A 1 143 ? -9.661 -0.480 -9.313 1.00 86.56 143 TYR A O 1
ATOM 1167 N N . CYS A 1 144 ? -7.900 -0.395 -7.928 1.00 86.00 144 CYS A N 1
ATOM 1168 C CA . CYS A 1 144 ? -7.202 -1.535 -8.524 1.00 86.00 144 CYS A CA 1
ATOM 1169 C C . CYS A 1 144 ? -7.954 -2.862 -8.369 1.00 86.00 144 CYS A C 1
ATOM 1171 O O . CYS A 1 144 ? -7.768 -3.747 -9.212 1.00 86.00 144 CYS A O 1
ATOM 1173 N N . SER A 1 145 ? -8.767 -2.998 -7.316 1.00 85.19 145 SER A N 1
ATOM 1174 C CA . SER A 1 145 ? -9.601 -4.174 -7.051 1.00 85.19 145 SER A CA 1
ATOM 1175 C C . SER A 1 145 ? -10.839 -4.238 -7.950 1.00 85.19 145 SER A C 1
ATOM 1177 O O . SER A 1 145 ? -11.276 -5.326 -8.323 1.00 85.19 145 SER A O 1
ATOM 1179 N N . GLN A 1 146 ? -11.383 -3.078 -8.326 1.00 88.50 146 GLN A N 1
ATOM 1180 C CA . GLN A 1 146 ? -12.611 -2.969 -9.113 1.00 88.50 146 GLN A CA 1
ATOM 1181 C C . GLN A 1 146 ? -12.339 -2.965 -10.617 1.00 88.50 146 GLN A C 1
ATOM 1183 O O . GLN A 1 146 ? -13.110 -3.535 -11.388 1.00 88.50 146 GLN A O 1
ATOM 1188 N N . VAL A 1 147 ? -11.246 -2.326 -11.046 1.00 90.62 147 VAL A N 1
ATOM 1189 C CA . VAL A 1 147 ? -10.930 -2.147 -12.466 1.00 90.62 147 VAL A CA 1
ATOM 1190 C C . VAL A 1 147 ? -9.875 -3.168 -12.908 1.00 90.62 147 VAL A C 1
ATOM 1192 O O . VAL A 1 147 ? -8.734 -3.117 -12.435 1.00 90.62 147 VAL A O 1
ATOM 1195 N N . PRO A 1 148 ? -10.194 -4.088 -13.836 1.00 91.06 148 PRO A N 1
ATOM 1196 C CA . PRO A 1 148 ? -9.251 -5.108 -14.282 1.00 91.06 148 PRO A CA 1
ATOM 1197 C C . PRO A 1 148 ? -8.165 -4.531 -15.202 1.00 91.06 148 PRO A C 1
ATOM 1199 O O . PRO A 1 148 ? -8.402 -3.612 -15.994 1.00 91.06 148 PRO A O 1
ATOM 1202 N N . VAL A 1 149 ? -6.960 -5.108 -15.138 1.00 93.12 149 VAL A N 1
ATOM 1203 C CA . VAL A 1 149 ? -5.896 -4.833 -16.119 1.00 93.12 149 VAL A CA 1
ATOM 1204 C C . VAL A 1 149 ? -6.279 -5.478 -17.446 1.00 93.12 149 VAL A C 1
ATOM 1206 O O . VAL A 1 149 ? -6.422 -6.695 -17.501 1.00 93.12 149 VAL A O 1
ATOM 1209 N N . GLN A 1 150 ? -6.404 -4.681 -18.506 1.00 93.94 150 GLN A N 1
ATOM 1210 C CA . GLN A 1 150 ? -6.621 -5.193 -19.872 1.00 93.94 150 GLN A CA 1
ATOM 1211 C C . GLN A 1 150 ? -5.386 -5.039 -20.760 1.00 93.94 150 GLN A C 1
ATOM 1213 O O . GLN A 1 150 ? -5.237 -5.756 -21.743 1.00 93.94 150 GLN A O 1
ATOM 1218 N N . HIS A 1 151 ? -4.483 -4.120 -20.408 1.00 92.06 151 HIS A N 1
ATOM 1219 C CA . HIS A 1 151 ? -3.289 -3.822 -21.194 1.00 92.06 151 HIS A CA 1
ATOM 1220 C C . HIS A 1 151 ? -2.065 -3.804 -20.288 1.00 92.06 151 HIS A C 1
ATOM 1222 O O . HIS A 1 151 ? -2.098 -3.208 -19.209 1.00 92.06 151 HIS A O 1
ATOM 1228 N N . VAL A 1 152 ? -0.977 -4.419 -20.741 1.00 94.88 152 VAL A N 1
ATOM 1229 C CA . VAL A 1 152 ? 0.326 -4.383 -20.071 1.00 94.88 152 VAL A CA 1
ATOM 1230 C C . VAL A 1 152 ? 1.320 -3.724 -21.016 1.00 94.88 152 VAL A C 1
ATOM 1232 O O . VAL A 1 152 ? 1.429 -4.117 -22.175 1.00 94.88 152 VAL A O 1
ATOM 1235 N N . VAL A 1 153 ? 2.030 -2.711 -20.526 1.00 94.94 153 VAL A N 1
ATOM 1236 C CA . VAL A 1 153 ? 3.016 -1.948 -21.293 1.00 94.94 153 VAL A CA 1
ATOM 1237 C C . VAL A 1 153 ? 4.366 -2.075 -20.606 1.00 94.94 153 VAL A C 1
ATOM 1239 O O . VAL A 1 153 ? 4.569 -1.561 -19.505 1.00 94.94 153 VAL A O 1
ATOM 1242 N N . PHE A 1 154 ? 5.294 -2.754 -21.272 1.00 91.94 154 PHE A N 1
ATOM 1243 C CA . PHE A 1 154 ? 6.687 -2.824 -20.850 1.00 91.94 154 PHE A CA 1
ATOM 1244 C C . PHE A 1 154 ? 7.418 -1.577 -21.338 1.00 91.94 154 PHE A C 1
ATOM 1246 O O . PHE A 1 154 ? 7.522 -1.335 -22.540 1.00 91.94 154 PHE A O 1
ATOM 1253 N N . MET A 1 155 ? 7.901 -0.769 -20.402 1.00 91.19 155 MET A N 1
ATOM 1254 C CA . MET A 1 155 ? 8.641 0.452 -20.694 1.00 91.19 155 MET A CA 1
ATOM 1255 C C . MET A 1 155 ? 10.121 0.161 -20.511 1.00 91.19 155 MET A C 1
ATOM 1257 O O . MET A 1 155 ? 10.583 -0.039 -19.393 1.00 91.19 155 MET A O 1
ATOM 1261 N N . VAL A 1 156 ? 10.854 0.099 -21.618 1.00 86.00 156 VAL A N 1
ATOM 1262 C CA . VAL A 1 156 ? 12.286 -0.213 -21.639 1.00 86.00 156 VAL A CA 1
ATOM 1263 C C . VAL A 1 156 ? 13.056 1.082 -21.858 1.00 86.00 156 VAL A C 1
ATOM 1265 O O . VAL A 1 156 ? 12.717 1.853 -22.756 1.00 86.00 156 VAL A O 1
ATOM 1268 N N . HIS A 1 157 ? 14.092 1.332 -21.058 1.00 80.19 157 HIS A N 1
ATOM 1269 C CA . HIS A 1 157 ? 14.953 2.486 -21.309 1.00 80.19 157 HIS A CA 1
ATOM 1270 C C . HIS A 1 157 ? 15.754 2.305 -22.606 1.00 80.19 157 HIS A C 1
ATOM 1272 O O . HIS A 1 157 ? 16.191 1.203 -22.953 1.00 80.19 157 HIS A O 1
ATOM 1278 N N . GLY A 1 158 ? 15.984 3.418 -23.299 1.00 74.69 158 GLY A N 1
ATOM 1279 C CA . GLY A 1 158 ? 16.839 3.462 -24.478 1.00 74.69 158 GLY A CA 1
ATOM 1280 C C . GLY A 1 158 ? 18.334 3.377 -24.157 1.00 74.69 158 GLY A C 1
ATOM 1281 O O . GLY A 1 158 ? 18.765 3.213 -23.009 1.00 74.69 158 GLY A O 1
ATOM 1282 N N . ILE A 1 159 ? 19.123 3.511 -25.221 1.00 71.56 159 ILE A N 1
ATOM 1283 C CA . ILE A 1 159 ? 20.577 3.692 -25.178 1.00 71.56 159 ILE A CA 1
ATOM 1284 C C . ILE A 1 159 ? 20.896 5.017 -24.478 1.00 71.56 159 ILE A C 1
ATOM 1286 O O . ILE A 1 159 ? 20.196 6.004 -24.688 1.00 71.56 159 ILE A O 1
ATOM 1290 N N . GLY A 1 160 ? 21.967 5.067 -23.684 1.00 66.62 160 GLY A N 1
ATOM 1291 C CA . GLY A 1 160 ? 22.373 6.309 -23.021 1.00 66.62 160 GLY A CA 1
ATOM 1292 C C . GLY A 1 160 ? 21.792 6.505 -21.626 1.00 66.62 160 GLY A C 1
ATOM 1293 O O . GLY A 1 160 ? 22.072 7.530 -21.018 1.00 66.62 160 GLY A O 1
ATOM 1294 N N . GLN A 1 161 ? 21.082 5.521 -21.058 1.00 68.56 161 GLN A N 1
ATOM 1295 C CA . GLN A 1 161 ? 20.560 5.608 -19.683 1.00 68.56 161 GLN A CA 1
ATOM 1296 C C . GLN A 1 161 ? 21.645 5.971 -18.649 1.00 68.56 161 GLN A C 1
ATOM 1298 O O . GLN A 1 161 ? 21.351 6.583 -17.635 1.00 68.56 161 GLN A O 1
ATOM 1303 N N . ARG A 1 162 ? 22.913 5.604 -18.893 1.00 66.38 162 ARG A N 1
ATOM 1304 C CA . ARG A 1 162 ? 24.045 5.927 -18.004 1.00 66.38 162 ARG A CA 1
ATOM 1305 C C . ARG A 1 162 ? 24.575 7.361 -18.141 1.00 66.38 162 ARG A C 1
ATOM 1307 O O . ARG A 1 162 ? 25.393 7.756 -17.315 1.00 66.38 162 ARG A O 1
ATOM 1314 N N . LEU A 1 163 ? 24.206 8.090 -19.197 1.00 63.28 163 LEU A N 1
ATOM 1315 C CA . LEU A 1 163 ? 24.649 9.472 -19.426 1.00 63.28 163 LEU A CA 1
ATOM 1316 C C . LEU A 1 163 ? 23.886 10.468 -18.567 1.00 63.28 163 LEU A C 1
ATOM 1318 O O . LEU A 1 163 ? 24.470 11.414 -18.046 1.00 63.28 163 LEU A O 1
ATOM 1322 N N . GLU A 1 164 ? 22.586 10.250 -18.442 1.00 60.00 164 GLU A N 1
ATOM 1323 C CA . GLU A 1 164 ? 21.712 11.050 -17.604 1.00 60.00 164 GLU A CA 1
ATOM 1324 C C . GLU A 1 164 ? 21.462 10.292 -16.305 1.00 60.00 164 GLU A C 1
ATOM 1326 O O . GLU A 1 164 ? 21.396 9.065 -16.301 1.00 60.00 164 GLU A O 1
ATOM 1331 N N . ASN A 1 165 ? 21.250 10.997 -15.194 1.00 60.81 165 ASN A N 1
ATOM 1332 C CA . ASN A 1 165 ? 20.703 10.394 -13.971 1.00 60.81 165 ASN A CA 1
ATOM 1333 C C . ASN A 1 165 ? 19.211 10.041 -14.165 1.00 60.81 165 ASN A C 1
ATOM 1335 O O . ASN A 1 165 ? 18.374 10.350 -13.323 1.00 60.81 165 ASN A O 1
ATOM 1339 N N . SER A 1 166 ? 18.879 9.448 -15.312 1.00 64.88 166 SER A N 1
ATOM 1340 C CA . SER A 1 166 ? 17.541 9.060 -15.726 1.00 64.88 166 SER A CA 1
ATOM 1341 C C . SER A 1 166 ? 17.121 7.829 -14.933 1.00 64.88 166 SER A C 1
A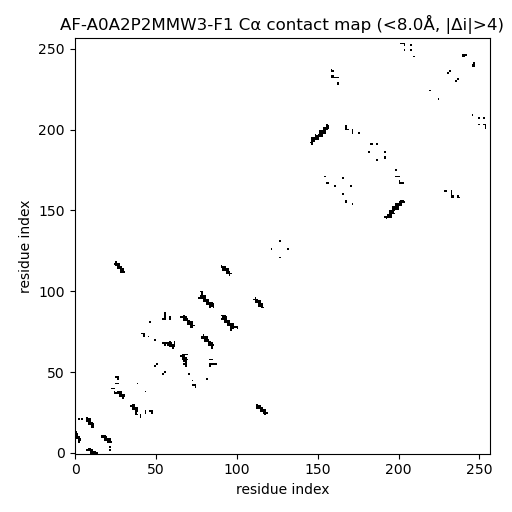TOM 1343 O O . SER A 1 166 ? 17.712 6.742 -15.013 1.00 64.88 166 SER A O 1
ATOM 1345 N N . ASN A 1 167 ? 16.102 8.011 -14.107 1.00 78.50 167 ASN A N 1
ATOM 1346 C CA . ASN A 1 167 ? 15.492 6.922 -13.383 1.00 78.50 167 ASN A CA 1
ATOM 1347 C C . ASN A 1 167 ? 14.235 6.508 -14.135 1.00 78.50 167 ASN A C 1
ATOM 1349 O O . ASN A 1 167 ? 13.184 7.113 -13.968 1.00 78.50 167 ASN A O 1
ATOM 1353 N N . LEU A 1 168 ? 14.340 5.425 -14.910 1.00 85.44 168 LEU A N 1
ATOM 1354 C CA . LEU A 1 168 ? 13.201 4.868 -15.646 1.00 85.44 168 LEU A CA 1
ATOM 1355 C C . LEU A 1 168 ? 11.959 4.686 -14.758 1.00 85.44 168 LEU A C 1
ATOM 1357 O O . LEU A 1 168 ? 10.846 4.789 -15.246 1.00 85.44 168 LEU A O 1
ATOM 1361 N N . VAL A 1 169 ? 12.127 4.405 -13.461 1.00 86.00 169 VAL A N 1
ATOM 1362 C CA . VAL A 1 169 ? 10.991 4.273 -12.537 1.00 86.00 169 VAL A CA 1
ATOM 1363 C C . VAL A 1 169 ? 10.225 5.591 -12.401 1.00 86.00 169 VAL A C 1
ATOM 1365 O O . VAL A 1 169 ? 8.995 5.570 -12.420 1.00 86.00 169 VAL A O 1
ATOM 1368 N N . ASP A 1 170 ? 10.939 6.713 -12.316 1.00 88.31 170 ASP A N 1
ATOM 1369 C CA . ASP A 1 170 ? 10.346 8.049 -12.233 1.00 88.31 170 ASP A CA 1
ATOM 1370 C C . ASP A 1 170 ? 9.684 8.408 -13.571 1.00 88.31 170 ASP A C 1
ATOM 1372 O O . ASP A 1 170 ? 8.520 8.802 -13.587 1.00 88.31 170 ASP A O 1
ATOM 1376 N N . ASP A 1 171 ? 10.347 8.116 -14.697 1.00 88.94 171 ASP A N 1
ATOM 1377 C CA . ASP A 1 171 ? 9.794 8.336 -16.043 1.00 88.94 171 ASP A CA 1
ATOM 1378 C C . ASP A 1 171 ? 8.492 7.542 -16.273 1.00 88.94 171 ASP A C 1
ATOM 1380 O O . ASP A 1 171 ? 7.520 8.047 -16.841 1.00 88.94 171 ASP A O 1
ATOM 1384 N N . VAL A 1 172 ? 8.438 6.285 -15.811 1.00 92.38 172 VAL A N 1
ATOM 1385 C CA . VAL A 1 172 ? 7.212 5.469 -15.842 1.00 92.38 172 VAL A CA 1
ATOM 1386 C C . VAL A 1 172 ? 6.130 6.066 -14.937 1.00 92.38 172 VAL A C 1
ATOM 1388 O O . VAL A 1 172 ? 4.944 6.016 -15.280 1.00 92.38 172 VAL A O 1
ATOM 1391 N N . GLY A 1 173 ? 6.517 6.635 -13.793 1.00 92.00 173 GLY A N 1
ATOM 1392 C CA . GLY A 1 173 ? 5.623 7.370 -12.901 1.00 92.00 173 GLY A CA 1
ATOM 1393 C C . GLY A 1 173 ? 4.966 8.558 -13.604 1.00 92.00 173 GLY A C 1
ATOM 1394 O O . GLY A 1 173 ? 3.735 8.651 -13.634 1.00 92.00 173 GLY A O 1
ATOM 1395 N N . ASP A 1 174 ? 5.767 9.403 -14.247 1.00 92.38 174 ASP A N 1
ATOM 1396 C CA . ASP A 1 174 ? 5.295 10.569 -14.998 1.00 92.38 174 ASP A CA 1
ATOM 1397 C C . ASP A 1 174 ? 4.402 10.161 -16.174 1.00 92.38 174 ASP A C 1
ATOM 1399 O O . ASP A 1 174 ? 3.307 10.702 -16.362 1.00 92.38 174 ASP A O 1
ATOM 1403 N N . PHE A 1 175 ? 4.800 9.133 -16.927 1.00 94.00 175 PHE A N 1
ATOM 1404 C CA . PHE A 1 175 ? 4.002 8.615 -18.037 1.00 94.00 175 PHE A CA 1
ATOM 1405 C C . PHE A 1 175 ? 2.634 8.095 -17.577 1.00 94.00 175 PHE A C 1
ATOM 1407 O O . PHE A 1 175 ? 1.615 8.325 -18.240 1.00 94.00 175 PHE A O 1
ATOM 1414 N N . ARG A 1 176 ? 2.578 7.435 -16.412 1.00 93.38 176 ARG A N 1
ATOM 1415 C CA . ARG A 1 176 ? 1.321 6.983 -15.804 1.00 93.38 176 ARG A CA 1
ATOM 1416 C C . ARG A 1 176 ? 0.417 8.168 -15.457 1.00 93.38 176 ARG A C 1
ATOM 1418 O O . ARG A 1 176 ? -0.777 8.108 -15.753 1.00 93.38 176 ARG A O 1
ATOM 1425 N N . GLN A 1 177 ? 0.967 9.241 -14.886 1.00 93.19 177 GLN A N 1
ATOM 1426 C CA . GLN A 1 177 ? 0.203 10.451 -14.549 1.00 93.19 177 GLN A CA 1
ATOM 1427 C C . GLN A 1 177 ? -0.345 11.154 -15.794 1.00 93.19 177 GLN A C 1
ATOM 1429 O O . GLN A 1 177 ? -1.530 11.502 -15.848 1.00 93.19 177 GLN A O 1
ATOM 1434 N N . ILE A 1 178 ? 0.483 11.301 -16.832 1.00 95.06 178 ILE A N 1
ATOM 1435 C CA . ILE A 1 178 ? 0.071 11.878 -18.118 1.00 95.06 178 ILE A CA 1
ATOM 1436 C C . ILE A 1 178 ? -1.039 11.031 -18.744 1.00 95.06 178 ILE A C 1
ATOM 1438 O O . ILE A 1 178 ? -2.068 11.570 -19.156 1.00 95.06 178 ILE A O 1
ATOM 1442 N N . THR A 1 179 ? -0.870 9.706 -18.769 1.00 93.75 179 THR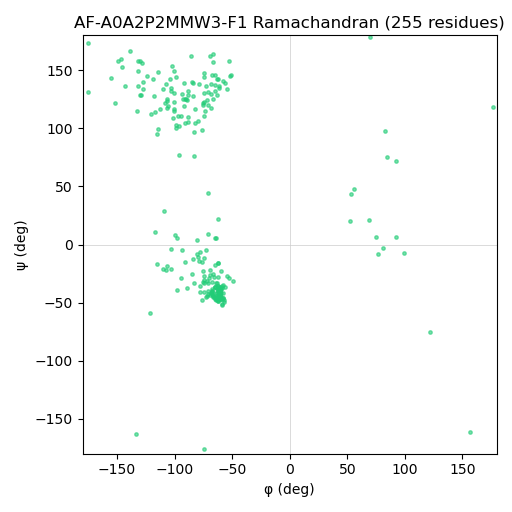 A N 1
ATOM 1443 C CA . THR A 1 179 ? -1.872 8.783 -19.315 1.00 93.75 179 THR A CA 1
ATOM 1444 C C . THR A 1 179 ? -3.188 8.871 -18.546 1.00 93.75 179 THR A C 1
ATOM 1446 O O . THR A 1 179 ? -4.242 8.954 -19.173 1.00 93.75 179 THR A O 1
ATOM 1449 N N . SER A 1 180 ? -3.151 8.923 -17.209 1.00 90.81 180 SER A N 1
ATOM 1450 C CA . SER A 1 180 ? -4.353 9.103 -16.379 1.00 90.81 180 SER A CA 1
ATOM 1451 C C . SER A 1 180 ? -5.062 10.421 -16.696 1.00 90.81 180 SER A C 1
ATOM 1453 O O . SER A 1 180 ? -6.263 10.439 -16.958 1.00 90.81 180 SER A O 1
ATOM 1455 N N . SER A 1 181 ? -4.302 11.514 -16.792 1.00 94.44 181 SER A N 1
ATOM 1456 C CA . SER A 1 181 ? -4.824 12.846 -17.127 1.00 94.44 181 SER A CA 1
ATOM 1457 C C . SER A 1 181 ? -5.422 12.910 -18.539 1.00 94.44 181 SER A C 1
ATOM 1459 O O . SER A 1 181 ? -6.347 13.675 -18.817 1.00 94.44 181 SER A O 1
ATOM 1461 N N . LEU A 1 182 ? -4.876 12.147 -19.488 1.00 94.88 182 LEU A N 1
ATOM 1462 C CA . LEU A 1 182 ? -5.438 12.024 -20.834 1.00 94.88 182 LEU A CA 1
ATOM 1463 C C . LEU A 1 182 ? -6.694 11.153 -20.834 1.00 94.88 182 LEU A C 1
ATOM 1465 O O . LEU A 1 182 ? -7.671 11.524 -21.484 1.00 94.88 182 LEU A O 1
ATOM 1469 N N . ALA A 1 183 ? -6.695 10.053 -20.083 1.00 92.06 183 ALA A N 1
ATOM 1470 C CA . ALA A 1 183 ? -7.846 9.175 -19.924 1.00 92.06 183 ALA A CA 1
ATOM 1471 C C . ALA A 1 183 ? -9.036 9.917 -19.302 1.00 92.06 183 ALA A C 1
ATOM 1473 O O . ALA A 1 183 ? -10.150 9.794 -19.795 1.00 92.06 183 ALA A O 1
ATOM 1474 N N . GLU A 1 184 ? -8.811 10.737 -18.277 1.00 92.50 184 GLU A N 1
ATOM 1475 C CA . GLU A 1 184 ? -9.848 11.579 -17.666 1.00 92.50 184 GLU A CA 1
ATOM 1476 C C . GLU A 1 184 ? -10.499 12.555 -18.648 1.00 92.50 184 GLU A C 1
ATOM 1478 O O . GLU A 1 184 ? -11.697 12.811 -18.555 1.00 92.50 184 GLU A O 1
ATOM 1483 N N . ARG A 1 185 ? -9.719 13.088 -19.594 1.00 96.00 185 ARG A N 1
ATOM 1484 C CA . ARG A 1 185 ? -10.194 14.079 -20.569 1.00 96.00 185 ARG A CA 1
ATOM 1485 C C . ARG A 1 185 ? -10.888 13.466 -21.780 1.00 96.00 185 ARG A C 1
ATOM 1487 O O . ARG A 1 185 ? -11.787 14.092 -22.329 1.00 96.00 185 ARG A O 1
ATOM 1494 N N . HIS A 1 186 ? -10.459 12.282 -22.213 1.00 96.19 186 HIS A N 1
ATOM 1495 C CA . HIS A 1 186 ? -10.879 11.715 -23.500 1.00 96.19 186 HIS A CA 1
ATOM 1496 C C . HIS A 1 186 ? -11.701 10.429 -23.378 1.00 96.19 186 HIS A C 1
ATOM 1498 O O . HIS A 1 186 ? -12.353 10.046 -24.347 1.00 96.19 186 HIS A O 1
ATOM 1504 N N . LEU A 1 187 ? -11.686 9.751 -22.225 1.00 94.25 187 LEU A N 1
ATOM 1505 C CA . LEU A 1 187 ? -12.460 8.531 -22.004 1.00 94.25 187 LEU A CA 1
ATOM 1506 C C . LEU A 1 187 ? -13.684 8.806 -21.136 1.00 94.25 187 LEU A C 1
ATOM 1508 O O . LEU A 1 187 ? -13.646 9.542 -20.149 1.00 94.25 187 LEU A O 1
ATOM 1512 N N . THR A 1 188 ? -14.777 8.130 -21.469 1.00 95.44 188 THR A N 1
ATOM 1513 C CA . THR A 1 188 ? -15.980 8.119 -20.633 1.00 95.44 188 THR A CA 1
ATOM 1514 C C . THR A 1 188 ? -15.719 7.406 -19.303 1.00 95.44 188 THR A C 1
ATOM 1516 O O . THR A 1 188 ? -14.841 6.546 -19.190 1.00 95.44 188 THR A O 1
ATOM 1519 N N . SER A 1 189 ? -16.525 7.707 -18.281 1.00 91.69 189 SER A N 1
ATOM 1520 C CA . SER A 1 189 ? -16.446 7.019 -16.983 1.00 91.69 189 SER A CA 1
ATOM 1521 C C . SER A 1 189 ? -16.612 5.503 -17.112 1.00 91.69 189 SER A C 1
ATOM 1523 O O . SER A 1 189 ? -15.911 4.757 -16.437 1.00 91.69 189 SER A O 1
ATOM 1525 N N . HIS A 1 190 ? -17.477 5.044 -18.024 1.00 92.81 190 HIS A N 1
ATOM 1526 C CA . HIS A 1 190 ? -17.646 3.618 -18.299 1.00 92.81 190 HIS A CA 1
ATOM 1527 C C . HIS A 1 190 ? -16.355 2.992 -18.841 1.00 92.81 190 HIS A C 1
ATOM 1529 O O . HIS A 1 190 ? -15.884 2.003 -18.293 1.00 92.81 190 HIS A O 1
ATOM 1535 N N . GLN A 1 191 ? -15.726 3.613 -19.847 1.00 91.94 191 GLN A N 1
ATOM 1536 C CA . GLN A 1 191 ? -14.478 3.106 -20.428 1.00 91.94 191 GLN A CA 1
ATOM 1537 C C . GLN A 1 191 ? -13.339 3.023 -19.408 1.00 91.94 191 GLN A C 1
ATOM 1539 O O . GLN A 1 191 ? -12.561 2.074 -19.470 1.00 91.94 191 GLN A O 1
ATOM 1544 N N . ARG A 1 192 ? -13.245 3.981 -18.475 1.00 90.88 192 ARG A N 1
ATOM 1545 C CA . ARG A 1 192 ? -12.240 3.965 -17.397 1.00 90.88 192 ARG A CA 1
ATOM 1546 C C . ARG A 1 192 ? -12.513 2.896 -16.340 1.00 90.88 192 ARG A C 1
ATOM 1548 O O . ARG A 1 192 ? -11.573 2.328 -15.803 1.00 90.88 192 ARG A O 1
ATOM 1555 N N . ALA A 1 193 ? -13.779 2.596 -16.059 1.00 90.00 193 ALA A N 1
ATOM 1556 C CA . ALA A 1 193 ? -14.151 1.567 -15.089 1.00 90.00 193 ALA A CA 1
ATOM 1557 C C . ALA A 1 193 ? -13.958 0.135 -15.623 1.00 90.00 193 ALA A C 1
ATOM 1559 O O . ALA A 1 193 ? -13.812 -0.802 -14.846 1.00 90.00 193 ALA A O 1
ATOM 1560 N N . THR A 1 194 ? -13.952 -0.054 -16.945 1.00 92.25 194 THR A N 1
ATOM 1561 C CA . THR A 1 194 ? -13.848 -1.389 -17.558 1.00 92.25 194 THR A CA 1
ATOM 1562 C C . THR A 1 194 ? -12.419 -1.836 -17.850 1.00 92.25 194 THR A C 1
ATOM 1564 O O . THR A 1 194 ? -12.204 -3.009 -18.154 1.00 92.25 194 THR A O 1
ATOM 1567 N N . GLN A 1 195 ? -11.442 -0.924 -17.826 1.00 90.69 195 GLN A N 1
ATOM 1568 C CA . GLN A 1 195 ? -10.064 -1.253 -18.180 1.00 90.69 195 GLN A CA 1
ATOM 1569 C C . GLN A 1 195 ? -9.048 -0.308 -17.543 1.00 90.69 195 GLN A C 1
ATOM 1571 O O . GLN A 1 195 ? -9.240 0.906 -17.509 1.00 90.69 195 GLN A O 1
ATOM 1576 N N . ARG A 1 196 ? -7.904 -0.865 -17.147 1.00 91.81 196 ARG A N 1
ATOM 1577 C CA . ARG A 1 196 ? -6.699 -0.091 -16.833 1.00 91.81 196 ARG A CA 1
ATOM 1578 C C . ARG A 1 196 ? -5.461 -0.659 -17.517 1.00 91.81 196 ARG A C 1
ATOM 1580 O O . ARG A 1 196 ? -5.413 -1.838 -17.877 1.00 91.81 196 ARG A O 1
ATOM 1587 N N . VAL A 1 197 ? -4.462 0.206 -17.668 1.00 92.88 197 VAL A N 1
ATOM 1588 C CA . VAL A 1 197 ? -3.149 -0.120 -18.232 1.00 92.88 197 VAL A CA 1
ATOM 1589 C C . VAL A 1 197 ? -2.147 -0.302 -17.094 1.00 92.88 197 VAL A C 1
ATOM 1591 O O . VAL A 1 197 ? -2.059 0.544 -16.201 1.00 92.88 197 VAL A O 1
ATOM 1594 N N . LEU A 1 198 ? -1.394 -1.399 -17.116 1.00 93.19 198 LEU A N 1
ATOM 1595 C CA . LEU A 1 198 ? -0.287 -1.641 -16.199 1.00 93.19 198 LEU A CA 1
ATOM 1596 C C . LEU A 1 198 ? 1.039 -1.332 -16.896 1.00 93.19 198 LEU A C 1
ATOM 1598 O O . LEU A 1 198 ? 1.424 -2.021 -17.836 1.00 93.19 198 LEU A O 1
ATOM 1602 N N . PHE A 1 199 ? 1.743 -0.316 -16.405 1.00 94.12 199 PHE A N 1
ATOM 1603 C CA . PHE A 1 199 ? 3.083 0.036 -16.873 1.00 94.12 199 PHE A CA 1
ATOM 1604 C C . PHE A 1 199 ? 4.141 -0.656 -16.019 1.00 94.12 199 PHE A C 1
ATOM 1606 O O . PHE A 1 199 ? 4.123 -0.502 -14.793 1.00 94.12 199 PHE A O 1
ATOM 1613 N N . ILE A 1 200 ? 5.044 -1.394 -16.663 1.00 91.56 200 ILE A N 1
ATOM 1614 C CA . ILE A 1 200 ? 6.126 -2.141 -16.018 1.00 91.56 200 ILE A CA 1
ATOM 1615 C C . ILE A 1 200 ? 7.465 -1.567 -16.499 1.00 91.56 200 ILE A C 1
ATOM 1617 O O . ILE A 1 200 ? 7.768 -1.681 -17.690 1.00 91.56 200 ILE A O 1
ATOM 1621 N N . PRO A 1 201 ? 8.270 -0.944 -15.617 1.00 90.62 201 PRO A N 1
ATOM 1622 C CA . PRO A 1 201 ? 9.606 -0.487 -15.977 1.00 90.62 201 PRO A CA 1
ATOM 1623 C C . PRO A 1 201 ? 10.554 -1.682 -16.155 1.00 90.62 201 PRO A C 1
ATOM 1625 O O . PRO A 1 201 ? 10.667 -2.536 -15.279 1.00 90.62 201 PRO A O 1
ATOM 1628 N N . CYS A 1 202 ? 11.287 -1.707 -17.265 1.00 85.38 202 CYS A N 1
ATOM 1629 C CA . CYS A 1 202 ? 12.259 -2.741 -17.607 1.00 85.38 202 CYS A CA 1
ATOM 1630 C C . CYS A 1 202 ? 13.672 -2.142 -17.651 1.00 85.38 202 CYS A C 1
ATOM 1632 O O . CYS A 1 202 ? 14.101 -1.580 -18.661 1.00 85.38 202 CYS A O 1
ATOM 1634 N N . GLN A 1 203 ? 14.401 -2.264 -16.537 1.00 80.69 203 GLN A N 1
ATOM 1635 C CA . GLN A 1 203 ? 15.782 -1.787 -16.400 1.00 80.69 203 GLN A CA 1
ATOM 1636 C C . GLN A 1 203 ? 16.796 -2.905 -16.657 1.00 80.69 203 GLN A C 1
ATOM 1638 O O . GLN A 1 203 ? 17.392 -3.433 -15.723 1.00 80.69 203 GLN A O 1
ATOM 1643 N N . TRP A 1 204 ? 17.027 -3.251 -17.923 1.00 75.94 204 TRP A N 1
ATOM 1644 C CA . TRP A 1 204 ? 17.932 -4.349 -18.295 1.00 75.94 204 TRP A CA 1
ATOM 1645 C C . TRP A 1 204 ? 19.405 -4.074 -17.959 1.00 75.94 204 TRP A C 1
ATOM 1647 O O . TRP A 1 204 ? 20.186 -5.002 -17.764 1.00 75.94 204 TRP A O 1
ATOM 1657 N N . ARG A 1 205 ? 19.813 -2.800 -17.871 1.00 70.69 205 ARG A N 1
ATOM 1658 C CA . ARG A 1 205 ? 21.200 -2.433 -17.541 1.00 70.69 205 ARG A CA 1
ATOM 1659 C C . ARG A 1 205 ? 21.485 -2.422 -16.038 1.00 70.69 205 ARG A C 1
ATOM 1661 O O . ARG A 1 205 ? 22.645 -2.356 -15.629 1.00 70.69 205 ARG A O 1
ATOM 1668 N N . LYS A 1 206 ? 20.454 -2.484 -15.192 1.00 67.38 206 LYS A N 1
ATOM 1669 C CA . LYS A 1 206 ? 20.606 -2.404 -13.736 1.00 67.38 206 LYS A CA 1
ATOM 1670 C C . LYS A 1 206 ? 21.124 -3.734 -13.187 1.00 67.38 206 LYS A C 1
ATOM 1672 O O . LYS A 1 206 ? 20.363 -4.663 -12.968 1.00 67.38 206 LYS A O 1
ATOM 1677 N N . GLY A 1 207 ? 22.434 -3.807 -12.951 1.00 62.97 207 GLY A N 1
ATOM 1678 C CA . GLY A 1 207 ? 23.105 -4.988 -12.385 1.00 62.97 207 GLY A CA 1
ATOM 1679 C C . GLY A 1 207 ? 23.797 -5.891 -13.411 1.00 62.97 207 GLY A C 1
ATOM 1680 O O . GLY A 1 207 ? 24.560 -6.773 -13.019 1.00 62.97 207 GLY A O 1
ATOM 1681 N N . LEU A 1 208 ? 23.623 -5.630 -14.709 1.00 70.62 208 LEU A N 1
ATOM 1682 C CA . LEU A 1 208 ? 24.272 -6.381 -15.779 1.00 70.62 208 LEU A CA 1
ATOM 1683 C C . LEU A 1 208 ? 25.722 -5.907 -15.978 1.00 70.62 208 LEU A C 1
ATOM 1685 O O . LEU A 1 208 ? 25.972 -4.832 -16.524 1.00 70.62 208 LEU A O 1
ATOM 1689 N N . LYS A 1 209 ? 26.694 -6.716 -15.538 1.00 68.19 209 LYS A N 1
ATOM 1690 C CA . LYS A 1 209 ? 28.128 -6.488 -15.788 1.00 68.19 209 LYS A CA 1
ATOM 1691 C C . LYS A 1 209 ? 28.577 -7.292 -17.000 1.00 68.19 209 LYS A C 1
ATOM 1693 O O . LYS A 1 209 ? 28.803 -8.495 -16.904 1.00 68.19 209 LYS A O 1
ATOM 1698 N N . LEU A 1 210 ? 28.728 -6.626 -18.137 1.00 69.38 210 LEU A N 1
ATOM 1699 C CA . LEU A 1 210 ? 29.201 -7.261 -19.366 1.00 69.38 210 LEU A CA 1
ATOM 1700 C C . LEU A 1 210 ? 30.739 -7.302 -19.380 1.00 69.38 210 LEU A C 1
ATOM 1702 O O . LEU A 1 210 ? 31.406 -6.357 -18.957 1.00 69.38 210 LEU A O 1
ATOM 1706 N N . SER A 1 211 ? 31.308 -8.425 -19.833 1.00 59.69 211 SER A N 1
ATOM 1707 C CA . SER A 1 211 ? 32.696 -8.861 -19.572 1.00 59.69 211 SER A CA 1
ATOM 1708 C C . SER A 1 211 ? 33.829 -7.974 -20.141 1.00 59.69 211 SER A C 1
ATOM 1710 O O . SER A 1 211 ? 34.998 -8.337 -20.027 1.00 59.69 211 SER A O 1
ATOM 1712 N N . GLY A 1 212 ? 33.536 -6.812 -20.729 1.00 62.91 212 GLY A N 1
ATOM 1713 C CA . GLY A 1 212 ? 34.538 -5.872 -21.249 1.00 62.91 212 GLY A CA 1
ATOM 1714 C C . GLY A 1 212 ? 34.739 -4.607 -20.409 1.00 62.91 212 GLY A C 1
ATOM 1715 O O . GLY A 1 212 ? 35.771 -3.951 -20.535 1.00 62.91 212 GLY A O 1
ATOM 1716 N N . GLU A 1 213 ? 33.791 -4.251 -19.537 1.00 68.62 213 GLU A N 1
ATOM 1717 C CA . GLU A 1 213 ? 33.756 -2.909 -18.934 1.00 68.62 213 GLU A CA 1
ATOM 1718 C C . GLU A 1 213 ? 34.934 -2.653 -17.974 1.00 68.62 213 GLU A C 1
ATOM 1720 O O . GLU A 1 213 ? 35.592 -1.616 -18.050 1.00 68.62 213 GLU A O 1
ATOM 1725 N N . THR A 1 214 ? 35.285 -3.631 -17.135 1.00 67.50 214 THR A N 1
ATOM 1726 C CA . THR A 1 214 ? 36.387 -3.523 -16.161 1.00 67.50 214 THR A CA 1
ATOM 1727 C C . THR A 1 214 ? 37.777 -3.551 -16.796 1.00 67.50 214 THR A C 1
ATOM 1729 O O . THR A 1 214 ? 38.704 -2.929 -16.276 1.00 67.50 214 THR A O 1
ATOM 1732 N N . ALA A 1 215 ? 37.955 -4.263 -17.911 1.00 67.94 215 ALA A N 1
ATOM 1733 C CA . ALA A 1 215 ? 39.219 -4.272 -18.647 1.00 67.94 215 ALA A CA 1
ATOM 1734 C C . ALA A 1 215 ? 39.449 -2.927 -19.349 1.00 67.94 215 ALA A C 1
ATOM 1736 O O . ALA A 1 215 ? 40.540 -2.362 -19.271 1.00 67.94 215 ALA A O 1
ATOM 1737 N N . VAL A 1 216 ? 38.393 -2.380 -19.958 1.00 67.75 216 VAL A N 1
ATOM 1738 C CA . VAL A 1 216 ? 38.409 -1.078 -20.632 1.00 67.75 216 VAL A CA 1
ATOM 1739 C C . VAL A 1 216 ? 38.656 0.069 -19.642 1.00 67.75 216 VAL A C 1
ATOM 1741 O O . VAL A 1 216 ? 39.391 1.007 -19.953 1.00 67.75 216 VAL A O 1
ATOM 1744 N N . GLU A 1 217 ? 38.125 -0.006 -18.418 1.00 68.69 217 GLU A N 1
ATOM 1745 C CA . GLU A 1 217 ? 38.416 0.984 -17.370 1.00 68.69 217 GLU A CA 1
ATOM 1746 C C . GLU A 1 217 ? 39.897 1.050 -16.990 1.00 68.69 217 GLU A C 1
ATOM 1748 O O . GLU A 1 217 ? 40.426 2.148 -16.822 1.00 68.69 217 GLU A O 1
ATOM 1753 N N . LYS A 1 218 ? 40.574 -0.100 -16.897 1.00 72.19 218 LYS A N 1
ATOM 1754 C CA . LYS A 1 218 ? 41.984 -0.180 -16.485 1.00 72.19 218 LYS A CA 1
ATOM 1755 C C . LYS A 1 218 ? 42.959 0.376 -17.521 1.00 72.19 218 LYS A C 1
ATOM 1757 O O . LYS A 1 218 ? 44.026 0.845 -17.145 1.00 72.19 218 LYS A O 1
ATOM 1762 N N . ILE A 1 219 ? 42.611 0.308 -18.804 1.00 75.50 219 ILE A N 1
ATOM 1763 C CA . ILE A 1 219 ? 43.500 0.725 -19.902 1.00 75.50 219 ILE A CA 1
ATOM 1764 C C . ILE A 1 219 ? 43.289 2.175 -20.337 1.00 75.50 219 ILE A C 1
ATOM 1766 O O . ILE A 1 219 ? 44.005 2.660 -21.211 1.00 75.50 219 ILE A O 1
ATOM 1770 N N . THR A 1 220 ? 42.302 2.878 -19.777 1.00 77.25 220 THR A N 1
ATOM 1771 C CA . THR A 1 220 ? 41.991 4.220 -20.263 1.00 77.25 220 THR A CA 1
ATOM 1772 C C . THR A 1 220 ? 42.700 5.319 -19.487 1.00 77.25 220 THR A C 1
ATOM 1774 O O . THR A 1 220 ? 42.571 5.425 -18.272 1.00 77.25 220 THR A O 1
ATOM 1777 N N . LEU A 1 221 ? 43.342 6.211 -20.239 1.00 84.50 221 LEU A N 1
ATOM 1778 C CA . LEU A 1 221 ? 44.000 7.418 -19.749 1.00 84.50 221 LEU A CA 1
ATOM 1779 C C . LEU A 1 221 ? 43.018 8.429 -19.134 1.00 84.50 221 LEU A C 1
ATOM 1781 O O . LEU A 1 221 ? 41.900 8.625 -19.620 1.00 84.50 221 LEU A O 1
ATOM 1785 N N . ASP A 1 222 ? 43.476 9.145 -18.109 1.00 79.94 222 ASP A N 1
ATOM 1786 C CA . ASP A 1 222 ? 42.653 10.097 -17.355 1.00 79.94 222 ASP A CA 1
ATOM 1787 C C . ASP A 1 222 ? 42.103 11.243 -18.210 1.00 79.94 222 ASP A C 1
ATOM 1789 O O . ASP A 1 222 ? 40.930 11.594 -18.078 1.00 79.94 222 ASP A O 1
ATOM 1793 N N . GLY A 1 223 ? 42.894 11.753 -19.158 1.00 82.69 223 GLY A N 1
ATOM 1794 C CA . GLY A 1 223 ? 42.500 12.867 -20.030 1.00 82.69 223 GLY A CA 1
ATOM 1795 C C . GLY A 1 223 ? 41.336 12.572 -20.986 1.00 82.69 223 GLY A C 1
ATOM 1796 O O . GLY A 1 223 ? 40.710 13.502 -21.481 1.00 82.69 223 GLY A O 1
ATOM 1797 N N . VAL A 1 224 ? 41.005 11.298 -21.232 1.00 84.06 224 VAL A N 1
ATOM 1798 C CA . VAL A 1 224 ? 39.909 10.886 -22.140 1.00 84.06 224 VAL A CA 1
ATOM 1799 C C . VAL A 1 224 ? 38.790 10.133 -21.418 1.00 84.06 224 VAL A C 1
ATOM 1801 O O . VAL A 1 224 ? 37.899 9.555 -22.045 1.00 84.06 224 VAL A O 1
ATOM 1804 N N . ARG A 1 225 ? 38.805 10.138 -20.081 1.00 78.81 225 ARG A N 1
ATOM 1805 C CA . ARG A 1 225 ? 37.860 9.383 -19.253 1.00 78.81 225 ARG A CA 1
ATOM 1806 C C . ARG A 1 225 ? 36.407 9.804 -19.486 1.00 78.81 225 ARG A C 1
ATOM 1808 O O . ARG A 1 225 ? 35.556 8.933 -19.632 1.00 78.81 225 ARG A O 1
ATOM 1815 N N . ALA A 1 226 ? 36.135 11.105 -19.600 1.00 75.44 226 ALA A N 1
ATOM 1816 C CA . ALA A 1 226 ? 34.789 11.627 -19.856 1.00 75.44 226 ALA A CA 1
ATOM 1817 C C . ALA A 1 226 ? 34.245 11.212 -21.237 1.00 75.44 226 ALA A C 1
ATOM 1819 O O . ALA A 1 226 ? 33.139 10.684 -21.334 1.00 75.44 226 ALA A O 1
ATOM 1820 N N . LEU A 1 227 ? 35.057 11.354 -22.293 1.00 78.06 227 LEU A N 1
ATOM 1821 C CA . LEU A 1 227 ? 34.703 10.925 -23.651 1.00 78.06 227 LEU A CA 1
ATOM 1822 C C . LEU A 1 227 ? 34.431 9.413 -23.70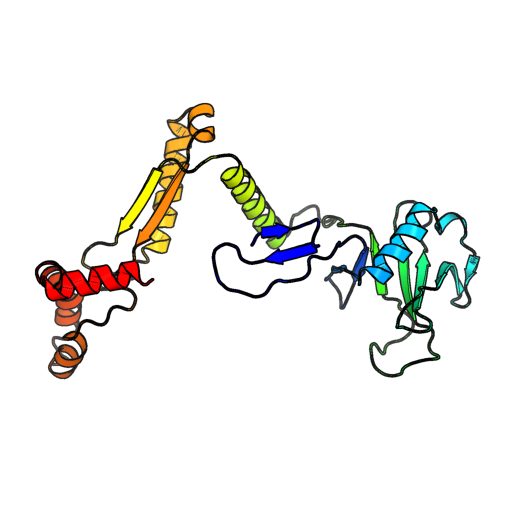9 1.00 78.06 227 LEU A C 1
ATOM 1824 O O . LEU A 1 227 ? 33.476 8.971 -24.346 1.00 78.06 227 LEU A O 1
ATOM 1828 N N . ARG A 1 228 ? 35.234 8.613 -22.995 1.00 76.94 228 ARG A N 1
ATOM 1829 C CA . ARG A 1 228 ? 35.016 7.167 -22.885 1.00 76.94 228 ARG A CA 1
ATOM 1830 C C . ARG A 1 228 ? 33.717 6.825 -22.176 1.00 76.94 228 ARG A C 1
ATOM 1832 O O . ARG A 1 228 ? 33.024 5.922 -22.636 1.00 76.94 228 ARG A O 1
ATOM 1839 N N . VAL A 1 229 ? 33.416 7.472 -21.049 1.00 74.31 229 VAL A N 1
ATOM 1840 C CA . VAL A 1 229 ? 32.164 7.230 -20.315 1.00 74.31 229 VAL A CA 1
ATOM 1841 C C . VAL A 1 229 ? 30.981 7.510 -21.235 1.00 74.31 229 VAL A C 1
ATOM 1843 O O . VAL A 1 229 ? 30.069 6.692 -21.309 1.00 74.31 229 VAL A O 1
ATOM 1846 N N . MET A 1 230 ? 31.060 8.580 -22.027 1.00 74.44 230 MET A N 1
ATOM 1847 C CA . MET A 1 230 ? 30.031 8.922 -23.002 1.00 74.44 230 MET A CA 1
ATOM 1848 C C . MET A 1 230 ? 29.875 7.873 -24.111 1.00 74.44 230 MET A C 1
ATOM 1850 O O . MET A 1 230 ? 28.763 7.414 -24.370 1.00 74.44 230 MET A O 1
ATOM 1854 N N . LEU A 1 231 ? 30.979 7.430 -24.720 1.00 73.75 231 LEU A N 1
ATOM 1855 C CA . LEU A 1 231 ? 30.972 6.365 -25.732 1.00 73.75 231 LEU A CA 1
ATOM 1856 C C . LEU A 1 231 ? 30.507 5.018 -25.161 1.00 73.75 231 LEU A C 1
ATOM 1858 O O . LEU A 1 231 ? 29.721 4.318 -25.787 1.00 73.75 231 LEU A O 1
ATOM 1862 N N . SER A 1 232 ? 30.944 4.655 -23.956 1.00 71.31 232 SER A N 1
ATOM 1863 C CA . SER A 1 232 ? 30.526 3.416 -23.286 1.00 71.31 232 SER A CA 1
ATOM 1864 C C . SER A 1 232 ? 29.053 3.430 -22.899 1.00 71.31 232 SER A C 1
ATOM 1866 O O . SER A 1 232 ? 28.419 2.385 -22.904 1.00 71.31 232 SER A O 1
ATOM 1868 N N . ALA A 1 233 ? 28.499 4.592 -22.564 1.00 69.06 233 ALA A N 1
ATOM 1869 C CA . ALA A 1 233 ? 27.088 4.720 -22.234 1.00 69.06 233 ALA A CA 1
ATOM 1870 C C . ALA A 1 233 ? 26.170 4.683 -23.471 1.00 69.06 233 ALA A C 1
ATOM 1872 O O . ALA A 1 233 ? 24.965 4.517 -23.317 1.00 69.06 233 ALA A O 1
ATOM 1873 N N . THR A 1 234 ? 26.717 4.847 -24.682 1.00 70.75 234 THR A N 1
ATOM 1874 C CA . THR A 1 234 ? 25.936 4.967 -25.927 1.00 70.75 234 THR A CA 1
ATOM 1875 C C . THR A 1 234 ? 26.276 3.889 -26.956 1.00 70.75 234 THR A C 1
ATOM 1877 O O . THR A 1 234 ? 25.420 3.104 -27.352 1.00 70.75 234 THR A O 1
ATOM 1880 N N . ALA A 1 235 ? 27.533 3.800 -27.381 1.00 70.19 235 ALA A N 1
ATOM 1881 C CA . ALA A 1 235 ? 27.976 2.896 -28.437 1.00 70.19 235 ALA A CA 1
ATOM 1882 C C . ALA A 1 235 ? 28.143 1.444 -27.963 1.00 70.19 235 ALA A C 1
ATOM 1884 O O . ALA A 1 235 ? 27.838 0.522 -28.718 1.00 70.19 235 ALA A O 1
ATOM 1885 N N . HIS A 1 236 ? 28.592 1.207 -26.723 1.00 70.56 236 HIS A N 1
ATOM 1886 C CA . HIS A 1 236 ? 28.704 -0.171 -26.221 1.00 70.56 236 HIS A CA 1
ATOM 1887 C C . HIS A 1 236 ? 27.342 -0.853 -26.105 1.00 70.56 236 HIS A C 1
ATOM 1889 O O . HIS A 1 236 ? 27.240 -2.032 -26.419 1.00 70.56 236 HIS A O 1
ATOM 1895 N N . ASP A 1 237 ? 26.294 -0.126 -25.722 1.00 69.62 237 ASP A N 1
ATOM 1896 C CA . ASP A 1 237 ? 24.930 -0.657 -25.647 1.00 69.62 237 ASP A CA 1
ATOM 1897 C C . ASP A 1 237 ? 24.494 -1.201 -27.010 1.00 69.62 237 ASP A C 1
ATOM 1899 O O . ASP A 1 237 ? 24.044 -2.340 -27.097 1.00 69.62 237 ASP A O 1
ATOM 1903 N N . VAL A 1 238 ? 24.738 -0.439 -28.083 1.00 70.69 238 VAL A N 1
ATOM 1904 C CA . VAL A 1 238 ? 24.491 -0.873 -29.467 1.00 70.69 238 VAL A CA 1
ATOM 1905 C C . VAL A 1 238 ? 25.294 -2.128 -29.806 1.00 70.69 238 VAL A C 1
ATOM 1907 O O . VAL A 1 238 ? 24.742 -3.084 -30.342 1.00 70.69 238 VAL A O 1
ATOM 1910 N N . LEU A 1 239 ? 26.585 -2.165 -29.474 1.00 71.75 239 LEU A N 1
ATOM 1911 C CA . LEU A 1 239 ? 27.437 -3.326 -29.756 1.00 71.75 239 LEU A CA 1
ATOM 1912 C C . LEU A 1 239 ? 26.979 -4.587 -29.006 1.00 71.75 239 LEU A C 1
ATOM 1914 O O . LEU A 1 239 ? 27.082 -5.689 -29.545 1.00 71.75 239 LEU A O 1
ATOM 1918 N N . TYR A 1 240 ? 26.429 -4.435 -27.800 1.00 72.56 240 TYR A N 1
ATOM 1919 C CA . TYR A 1 240 ? 25.834 -5.539 -27.052 1.00 72.56 240 TYR A CA 1
ATOM 1920 C C . TYR A 1 240 ? 24.518 -6.020 -27.671 1.00 72.56 240 TYR A C 1
ATOM 1922 O O . TYR A 1 240 ? 24.327 -7.229 -27.781 1.00 72.56 240 TYR A O 1
ATOM 1930 N N . TYR A 1 241 ? 23.666 -5.112 -28.158 1.00 69.38 241 TYR A N 1
ATOM 1931 C CA . TYR A 1 241 ? 22.456 -5.476 -28.908 1.00 69.38 241 TYR A CA 1
ATOM 1932 C C . TYR A 1 241 ? 22.761 -6.220 -30.212 1.00 69.38 241 TYR A C 1
ATOM 1934 O O . TYR A 1 241 ? 22.030 -7.131 -30.589 1.00 69.38 241 TYR A O 1
ATOM 1942 N N . MET A 1 242 ? 23.851 -5.858 -30.889 1.00 74.69 242 MET A N 1
ATOM 1943 C CA . MET A 1 242 ? 24.251 -6.471 -32.159 1.00 74.69 242 MET A CA 1
ATOM 1944 C C . MET A 1 242 ? 24.988 -7.809 -31.988 1.00 74.69 242 MET A C 1
ATOM 1946 O O . MET A 1 242 ? 25.257 -8.492 -32.976 1.00 74.69 242 MET A O 1
ATOM 1950 N N . SER A 1 243 ? 25.332 -8.200 -30.757 1.00 80.19 243 SER A N 1
ATOM 1951 C CA . SER A 1 243 ? 26.031 -9.451 -30.471 1.00 80.19 243 SER A CA 1
ATOM 1952 C C . SER A 1 243 ? 25.061 -10.529 -29.972 1.00 80.19 243 SER A C 1
ATOM 1954 O O . SER A 1 243 ? 24.451 -10.350 -28.917 1.00 80.19 243 SER A O 1
ATOM 1956 N N . PRO A 1 244 ? 24.971 -11.696 -30.640 1.00 78.75 244 PRO A N 1
ATOM 1957 C CA . PRO A 1 244 ? 24.072 -12.777 -30.224 1.00 78.75 244 PRO A CA 1
ATOM 1958 C C . PRO A 1 244 ? 24.315 -13.277 -28.791 1.00 78.75 244 PRO A C 1
ATOM 1960 O O . PRO A 1 244 ? 23.373 -13.605 -28.078 1.00 78.75 244 PRO A O 1
ATOM 1963 N N . ILE A 1 245 ? 25.577 -13.291 -28.346 1.00 78.12 245 ILE A N 1
ATOM 1964 C CA . ILE A 1 245 ? 25.969 -13.775 -27.012 1.00 78.12 245 ILE A CA 1
ATOM 1965 C C . ILE A 1 245 ? 25.518 -12.791 -25.927 1.00 78.12 245 ILE A C 1
ATOM 1967 O O . ILE A 1 245 ? 24.971 -13.189 -24.901 1.00 78.12 245 ILE A O 1
ATOM 1971 N N . TYR A 1 246 ? 25.726 -11.491 -26.147 1.00 75.31 246 TYR A N 1
ATOM 1972 C CA . TYR A 1 246 ? 25.320 -10.476 -25.179 1.00 75.31 246 TYR A CA 1
ATOM 1973 C C . TYR A 1 246 ? 23.807 -10.248 -25.180 1.00 75.31 246 TYR A C 1
ATOM 1975 O O . TYR A 1 246 ? 23.248 -9.991 -24.118 1.00 75.31 246 TYR A O 1
ATOM 1983 N N . CYS A 1 247 ? 23.136 -10.430 -26.321 1.00 74.94 247 CYS A N 1
ATOM 19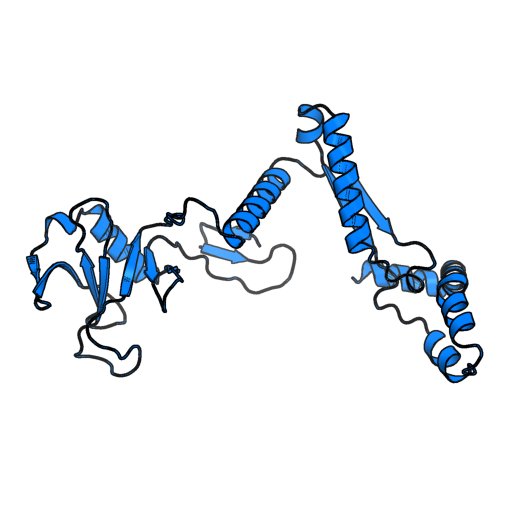84 C CA . CYS A 1 247 ? 21.679 -10.442 -26.406 1.00 74.94 247 CYS A CA 1
ATOM 1985 C C . CYS A 1 247 ? 21.070 -11.523 -25.498 1.00 74.94 247 CYS A C 1
ATOM 1987 O O . CYS A 1 247 ? 20.177 -11.212 -24.712 1.00 74.94 247 CYS A O 1
ATOM 1989 N N . GLN A 1 248 ? 21.607 -12.750 -25.520 1.00 79.19 248 GLN A N 1
ATOM 1990 C CA . GLN A 1 248 ? 21.144 -13.815 -24.625 1.00 79.19 248 GLN A CA 1
ATOM 1991 C C . GLN A 1 248 ? 21.353 -13.450 -23.149 1.00 79.19 248 GLN A C 1
ATOM 1993 O O . GLN A 1 248 ? 20.431 -13.583 -22.356 1.00 79.19 248 GLN A O 1
ATOM 1998 N N . ASN A 1 249 ? 22.509 -12.881 -22.792 1.00 77.38 249 ASN A N 1
ATOM 1999 C CA . ASN A 1 249 ? 22.763 -12.429 -21.419 1.00 77.38 249 ASN A CA 1
ATOM 2000 C C . ASN A 1 249 ? 21.800 -11.313 -20.967 1.00 77.38 249 ASN A C 1
ATOM 2002 O O . ASN A 1 249 ? 21.424 -11.262 -19.797 1.00 77.38 249 ASN A O 1
ATOM 2006 N N . ILE A 1 250 ? 21.407 -10.406 -21.870 1.00 75.19 250 ILE A N 1
ATOM 2007 C CA . ILE A 1 250 ? 20.405 -9.364 -21.591 1.00 75.19 250 ILE A CA 1
ATOM 2008 C C . ILE A 1 250 ? 19.033 -10.004 -21.357 1.00 75.19 250 ILE A C 1
ATOM 2010 O O . ILE A 1 250 ? 18.354 -9.650 -20.395 1.00 75.19 250 ILE A O 1
ATOM 2014 N N . ILE A 1 251 ? 18.642 -10.959 -22.206 1.00 77.00 251 ILE A N 1
ATOM 2015 C CA . ILE A 1 251 ? 17.387 -11.707 -22.069 1.00 77.00 251 ILE A CA 1
ATOM 2016 C C . ILE A 1 251 ? 17.357 -12.441 -20.726 1.00 77.00 251 ILE A C 1
ATOM 2018 O O . ILE A 1 251 ? 16.428 -12.242 -19.947 1.00 77.00 251 ILE A O 1
ATOM 2022 N N . ASP A 1 252 ? 18.397 -13.211 -20.413 1.00 79.00 252 ASP A N 1
ATOM 2023 C CA . ASP A 1 252 ? 18.499 -13.968 -19.165 1.00 79.00 252 ASP A CA 1
ATOM 2024 C C . ASP A 1 252 ? 18.458 -13.037 -17.946 1.00 79.00 252 ASP A C 1
ATOM 2026 O O . ASP A 1 252 ? 17.781 -13.330 -16.962 1.00 79.00 252 ASP A O 1
ATOM 2030 N N . SER A 1 253 ? 19.114 -11.874 -18.023 1.00 73.75 253 SER A N 1
ATOM 2031 C CA . SER A 1 253 ? 19.071 -10.873 -16.955 1.00 73.75 253 SER A CA 1
ATOM 2032 C C . SER A 1 253 ? 17.657 -10.369 -16.694 1.00 73.75 253 SER A C 1
ATOM 2034 O O . SER A 1 253 ? 17.293 -10.205 -15.538 1.00 73.75 253 SER A O 1
ATOM 2036 N N . VAL A 1 254 ? 16.858 -10.118 -17.734 1.00 71.06 254 VAL A N 1
ATOM 2037 C CA . VAL A 1 254 ? 15.475 -9.639 -17.577 1.00 71.06 254 VAL A CA 1
ATOM 2038 C C . VAL A 1 254 ? 14.543 -10.763 -17.115 1.00 71.06 254 VAL A C 1
ATOM 2040 O O . VAL A 1 254 ? 13.617 -10.500 -16.356 1.00 71.06 254 VAL A O 1
ATOM 2043 N N . LEU A 1 255 ? 14.789 -12.009 -17.533 1.00 70.75 255 LEU A N 1
ATOM 2044 C CA . LEU A 1 255 ? 13.983 -13.174 -17.146 1.00 70.75 255 LEU A CA 1
ATOM 2045 C C . LEU A 1 255 ? 14.233 -13.647 -15.706 1.00 70.75 255 LEU A C 1
ATOM 2047 O O . LEU A 1 255 ? 13.348 -14.255 -15.108 1.00 70.75 255 LEU A O 1
ATOM 2051 N N . HIS A 1 256 ? 15.429 -13.405 -15.165 1.00 58.50 256 HIS A N 1
ATOM 2052 C CA . HIS A 1 256 ? 15.824 -13.818 -13.814 1.00 58.50 256 HIS A CA 1
ATOM 2053 C C . HIS A 1 256 ? 15.742 -12.698 -12.759 1.00 58.50 256 HIS A C 1
ATOM 2055 O O . HIS A 1 256 ? 16.196 -12.910 -11.631 1.00 58.50 256 HIS A O 1
ATOM 2061 N N . THR A 1 257 ? 15.178 -11.534 -13.105 1.00 49.12 257 THR A N 1
ATOM 2062 C CA . THR A 1 257 ? 14.821 -10.480 -12.133 1.00 49.12 257 THR A CA 1
ATOM 2063 C C . THR A 1 257 ? 13.393 -10.676 -11.638 1.00 49.12 257 THR A C 1
ATOM 2065 O O . THR A 1 257 ? 13.164 -10.466 -10.426 1.00 49.12 257 THR A O 1
#

Foldseek 3Di:
DDADPVVQWDADDPDDDDIDGHADQFKWWDPDPPDTHRDDRQQNVQVVVCVVVVQQVVFDQDPLRARWRKDDRDDDAAQWIKTHRDPDVPQWIFIDHDPPDDDDDDDDDDGGTTMDGDDDQPPDPDHDPVRVVVVVVVVVVVLPVQEDAPAEAEDEDDQLCQVDVDDLVVVLVVVQVVVVVVCVVPPDPVRSRHHDYHYDYQYLVVPDDDPCPVVVVVPDDPVCVVVVSRCCRHVVVVVLVVDPVSVVVSVVSRVVD

Sequence (257 aa):
MQVDLVKRHCFPVYWSGENRRALRGHWFARKGGLDWLPLREDVAEQLETAYRSQVWHRRTFQQSGLFAARIDLQGSTLGLHALFTGEDDTWEAWLNVDAHSFSNVIGLGGIGIKLRRGYSASHSAKPSQDELHQQKEEQMDDYCSQVPVQHVVFMVHGIGQRLENSNLVDDVGDFRQITSSLAERHLTSHQRATQRVLFIPCQWRKGLKLSGETAVEKITLDGVRALRVMLSATAHDVLYYMSPIYCQNIIDSVLHT

Radius of gyration: 30.09 Å; Cα contacts (8 Å, |Δi|>4): 288; chains: 1; bounding box: 68×39×79 Å

Secondary structure (DSSP, 8-state):
-EEETTTTEEE-SSS--PPEEP----EEEEETTTEEEEPPHHHHHHHHHHHHTTGGGG-EE-TTS-EEEEEEPPSSSTTEEEEE--SSTT--EEEEE-TTS--SS---TT-PEEEEES----S-SS--HHHHHHHHHHHHHHHHHHSPEEEEEEEE--TTTTTTT--HHHHHHHHHHHHHHHHHHHS-HHHHHH-EEEEEEE-TTSS---TTHHHHHHH--GGGHHHHHHHHHHHHHHHHHT-HHHHHHHHHHHHT-

Organism: Rhizophora mucronata (NCBI:txid61149)

Solvent-accessible surface area (backbone atoms only — not comparable to full-atom values): 15401 Å² total; per-residue (Å²): 111,48,74,42,79,89,79,30,33,32,33,52,76,91,53,94,67,75,73,40,81,54,77,77,71,52,28,26,36,51,55,93,83,85,47,72,42,64,45,59,59,71,59,34,51,53,54,47,53,41,54,78,68,47,40,54,80,63,50,40,80,41,96,86,73,44,69,22,17,78,42,81,48,80,71,93,52,66,56,27,29,38,36,31,56,33,93,60,97,70,56,39,30,29,44,40,65,46,93,86,63,79,88,90,82,86,90,71,85,94,67,52,41,46,36,37,69,54,89,72,76,74,90,54,95,63,76,50,73,66,55,53,50,50,54,52,51,52,55,50,49,55,49,60,74,69,25,49,76,76,43,79,44,80,47,63,74,68,78,32,52,76,72,46,98,64,50,59,66,57,54,50,50,52,50,50,52,52,48,49,58,47,42,68,74,76,43,55,72,66,60,54,51,67,36,38,76,44,79,42,71,45,67,63,70,74,85,62,80,61,98,54,58,72,62,54,60,75,73,55,56,78,95,50,46,68,63,47,53,53,44,54,28,39,55,46,51,53,55,36,66,75,29,75,71,47,37,50,54,46,50,51,53,59,74,74,108